Protein AF-B2TMT8-F1 (afdb_monomer_lite)

pLDDT: mean 87.94, std 11.29, range [48.16, 98.12]

Radius of gyration: 22.15 Å; chains: 1; bounding box: 49×30×65 Å

Sequence (184 aa):
MNLQKIKELENLKEELRQYGSKYENLSNERRHNYIVAAHNDFISFFKAKGFTINDRSKEIEAVYGSAKIKIDKYDEEEWYVGCYAVWNMSCKINKSKYRILLNKLGKYPTLSATYGGSKELSEDEKLDKDIELTKESIIKKKKDIEEFDTVKLGYGLINENEQNTDSKYPQFESMKKLLENIFE

Organism: Clostridium botulinum (strain Eklund 17B / Type B) (NCBI:txid935198)

Foldseek 3Di:
DDPVLVVLLVVLVVLLVVLVVVLVVLLLVVLVVQLVQLVVLVVVLLVVVVWDWDDDPFWIWTDDPPKIKIKTRWDSPDDDQQFSTWIWIAIPVVRWIKIKTKHFPPDFRDDDDDDDDPDDDDPVRVSVVSSVVSVVSSVVSVVCSVCVVVTQIWIFMDTPVDPPPDSDGDTDSHSNVVVVVVPD

Structure (mmCIF, N/CA/C/O backbone):
data_AF-B2TMT8-F1
#
_entry.id   AF-B2TMT8-F1
#
loop_
_atom_site.group_PDB
_atom_site.id
_atom_site.type_symbol
_atom_site.label_atom_id
_atom_site.label_alt_id
_atom_site.label_comp_id
_atom_site.label_asym_id
_atom_site.label_entity_id
_atom_site.label_seq_id
_atom_site.pdbx_PDB_ins_code
_atom_site.Cartn_x
_atom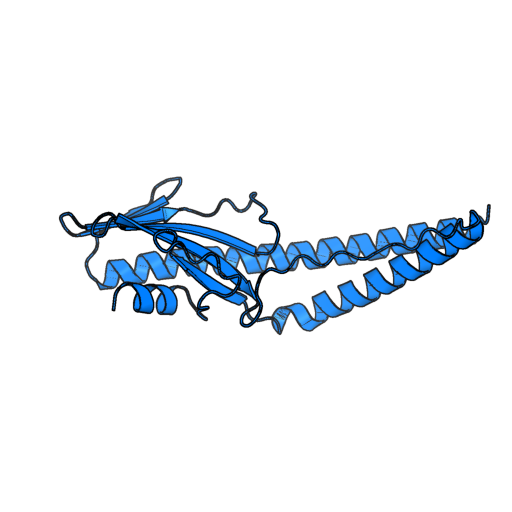_site.Cartn_y
_atom_site.Cartn_z
_atom_site.occupancy
_atom_site.B_iso_or_equiv
_atom_site.auth_seq_id
_atom_site.auth_comp_id
_atom_site.auth_asym_id
_atom_site.auth_atom_id
_atom_site.pdbx_PDB_model_num
ATOM 1 N N . MET A 1 1 ? 20.574 14.620 -37.574 1.00 64.62 1 MET A N 1
ATOM 2 C CA . MET A 1 1 ? 19.282 14.107 -37.074 1.00 64.62 1 MET A CA 1
ATOM 3 C C . MET A 1 1 ? 18.953 12.780 -37.750 1.00 64.62 1 MET A C 1
ATOM 5 O O . MET A 1 1 ? 18.653 12.753 -38.940 1.00 64.62 1 MET A O 1
ATOM 9 N N . ASN A 1 2 ? 19.078 11.672 -37.017 1.00 83.69 2 ASN A N 1
ATOM 10 C CA . ASN A 1 2 ? 18.899 10.321 -37.549 1.00 83.69 2 ASN A CA 1
ATOM 11 C C . ASN A 1 2 ? 17.436 9.853 -37.401 1.00 83.69 2 ASN A C 1
ATOM 13 O O . ASN A 1 2 ? 17.010 9.430 -36.328 1.00 83.69 2 ASN A O 1
ATOM 17 N N . LEU A 1 3 ? 16.666 9.924 -38.494 1.00 87.25 3 LEU A N 1
ATOM 18 C CA . LEU A 1 3 ? 15.241 9.554 -38.527 1.00 87.25 3 LEU A CA 1
ATOM 19 C C . LEU A 1 3 ? 14.968 8.108 -38.080 1.00 87.25 3 LEU A C 1
ATOM 21 O O . LEU A 1 3 ? 13.918 7.840 -37.500 1.00 87.25 3 LEU A O 1
ATOM 25 N N . GLN A 1 4 ? 15.898 7.178 -38.322 1.00 91.56 4 GLN A N 1
ATOM 26 C CA . GLN A 1 4 ? 15.736 5.787 -37.892 1.00 91.56 4 GLN A CA 1
ATOM 27 C C . GLN A 1 4 ? 15.801 5.668 -36.366 1.00 91.56 4 GLN A C 1
ATOM 29 O O . GLN A 1 4 ? 14.930 5.035 -35.773 1.00 91.56 4 GLN A O 1
ATOM 34 N N . LYS A 1 5 ? 16.774 6.334 -35.733 1.00 90.62 5 LYS A N 1
ATOM 35 C CA . LYS A 1 5 ? 16.924 6.351 -34.270 1.00 90.62 5 LYS A CA 1
ATOM 36 C C . LYS A 1 5 ? 15.741 7.030 -33.572 1.00 90.62 5 LYS A C 1
ATOM 38 O O . LYS A 1 5 ? 15.287 6.559 -32.536 1.00 90.62 5 LYS A O 1
ATOM 43 N N . ILE A 1 6 ? 15.191 8.098 -34.157 1.00 92.38 6 ILE A N 1
ATOM 44 C CA . ILE A 1 6 ? 13.985 8.759 -33.623 1.00 92.38 6 ILE A CA 1
ATOM 45 C C . ILE A 1 6 ? 12.802 7.787 -33.613 1.00 92.38 6 ILE A C 1
ATOM 47 O O . ILE A 1 6 ? 12.151 7.623 -32.583 1.00 92.38 6 ILE A O 1
ATOM 51 N N . LYS A 1 7 ? 12.567 7.089 -34.730 1.00 94.31 7 LYS A N 1
ATOM 52 C CA . LYS A 1 7 ? 11.492 6.097 -34.832 1.00 94.31 7 LYS A CA 1
ATOM 53 C C . LYS A 1 7 ? 11.685 4.928 -33.859 1.00 94.31 7 LYS A C 1
ATOM 55 O O . LYS A 1 7 ? 10.716 4.443 -33.282 1.00 94.31 7 LYS A O 1
ATOM 60 N N . GLU A 1 8 ? 12.923 4.469 -33.672 1.00 95.56 8 GLU A N 1
ATOM 61 C CA . GLU A 1 8 ? 13.247 3.454 -32.662 1.00 95.56 8 GLU A CA 1
ATOM 62 C C . GLU A 1 8 ? 12.871 3.937 -31.255 1.00 95.56 8 GLU A C 1
ATOM 64 O O . GLU A 1 8 ? 12.169 3.227 -30.536 1.00 95.56 8 GLU A O 1
ATOM 69 N N . LEU A 1 9 ? 13.273 5.155 -30.881 1.00 94.81 9 LEU A N 1
ATOM 70 C CA . LEU A 1 9 ? 12.956 5.726 -29.574 1.00 94.81 9 LEU A CA 1
ATOM 71 C C . LEU A 1 9 ? 11.443 5.878 -29.353 1.00 94.81 9 LEU A C 1
ATOM 73 O O . LEU A 1 9 ? 10.961 5.597 -28.258 1.00 94.81 9 LEU A O 1
ATOM 77 N N . GLU A 1 10 ? 10.683 6.304 -30.363 1.00 95.50 10 GLU A N 1
ATOM 78 C CA . GLU A 1 10 ? 9.219 6.403 -30.278 1.00 95.50 10 GLU A CA 1
ATOM 79 C C . GLU A 1 10 ? 8.565 5.041 -30.025 1.00 95.50 10 GLU A C 1
ATOM 81 O O . GLU A 1 10 ? 7.737 4.916 -29.120 1.00 95.50 10 GLU A O 1
ATOM 86 N N . ASN A 1 11 ? 8.991 4.003 -30.751 1.00 97.00 11 ASN A N 1
ATOM 87 C CA . ASN A 1 11 ? 8.500 2.642 -30.536 1.00 97.00 11 ASN A CA 1
ATOM 88 C C . ASN A 1 11 ? 8.828 2.136 -29.122 1.00 97.00 11 ASN A C 1
ATOM 90 O O . ASN A 1 11 ? 7.971 1.550 -28.464 1.00 97.00 11 ASN A O 1
ATOM 94 N N . LEU A 1 12 ? 10.047 2.392 -28.634 1.00 97.69 12 LEU A N 1
ATOM 95 C CA . LEU A 1 12 ? 10.458 2.016 -27.279 1.00 97.69 12 LEU A CA 1
ATOM 96 C C . LEU A 1 12 ? 9.664 2.772 -26.207 1.00 97.69 12 LEU A C 1
ATOM 98 O O . LEU A 1 12 ? 9.300 2.191 -25.188 1.00 97.69 12 LEU A O 1
ATOM 102 N N . LYS A 1 13 ? 9.359 4.056 -26.421 1.00 96.50 13 LYS A N 1
ATOM 103 C CA . LYS A 1 13 ? 8.517 4.839 -25.504 1.00 96.50 13 LYS A CA 1
ATOM 104 C C . LYS A 1 13 ? 7.098 4.284 -25.427 1.00 96.50 13 LYS A C 1
ATOM 106 O O . LYS A 1 13 ? 6.548 4.204 -24.330 1.00 96.50 13 LYS A O 1
ATOM 111 N N . GLU A 1 14 ? 6.524 3.875 -26.556 1.00 97.19 14 GLU A N 1
ATOM 112 C CA . GLU A 1 14 ? 5.203 3.243 -26.585 1.00 97.19 14 GLU A CA 1
ATOM 113 C C . GLU A 1 14 ? 5.224 1.873 -25.887 1.00 97.19 14 GLU A C 1
ATOM 115 O O . GLU A 1 14 ? 4.369 1.596 -25.047 1.00 97.19 14 GLU A O 1
ATOM 120 N N . GLU A 1 15 ? 6.251 1.052 -26.130 1.00 97.19 15 GLU A N 1
ATOM 121 C CA . GLU A 1 15 ? 6.446 -0.213 -25.410 1.00 97.19 15 GLU A CA 1
ATOM 122 C C . GLU A 1 15 ? 6.573 0.019 -23.890 1.00 97.19 15 GLU A C 1
ATOM 124 O O . GLU A 1 15 ? 5.895 -0.632 -23.090 1.00 97.19 15 GLU A O 1
ATOM 129 N N . LEU A 1 16 ? 7.396 0.986 -23.470 1.00 95.69 16 LEU A N 1
ATOM 130 C CA . LEU A 1 16 ? 7.563 1.345 -22.062 1.00 95.69 16 LEU A CA 1
ATOM 131 C C . LEU A 1 16 ? 6.244 1.808 -21.436 1.00 95.69 16 LEU A C 1
ATOM 133 O O . LEU A 1 16 ? 5.943 1.428 -20.303 1.00 95.69 16 LEU A O 1
ATOM 137 N N . ARG A 1 17 ? 5.443 2.592 -22.166 1.00 96.12 17 ARG A N 1
ATOM 138 C CA . ARG A 1 17 ? 4.119 3.039 -21.723 1.00 96.12 17 ARG A CA 1
ATOM 139 C C . ARG A 1 17 ? 3.182 1.856 -21.495 1.00 96.12 17 ARG A C 1
ATOM 141 O O . ARG A 1 17 ? 2.530 1.811 -20.456 1.00 96.12 17 ARG A O 1
ATOM 148 N N . GLN A 1 18 ? 3.158 0.880 -22.401 1.00 96.81 18 GLN A N 1
ATOM 149 C CA . GLN A 1 18 ? 2.327 -0.321 -22.263 1.00 96.81 18 GLN A CA 1
ATOM 150 C C . GLN A 1 18 ? 2.691 -1.134 -21.013 1.00 96.81 18 GLN A C 1
ATOM 152 O O . GLN A 1 18 ? 1.806 -1.500 -20.234 1.00 96.81 18 GLN A O 1
ATOM 157 N N . TYR A 1 19 ? 3.986 -1.370 -20.763 1.00 95.62 19 TYR A N 1
ATOM 158 C CA . TYR A 1 19 ? 4.420 -2.030 -19.523 1.00 95.62 19 TYR A CA 1
ATOM 159 C C . TYR A 1 19 ? 4.146 -1.176 -18.283 1.00 95.62 19 TYR A C 1
ATOM 161 O O . TYR A 1 19 ? 3.762 -1.717 -17.246 1.00 95.62 19 TYR A O 1
ATOM 169 N N . GLY A 1 20 ? 4.294 0.146 -18.389 1.00 92.81 20 GLY A N 1
ATOM 170 C CA . GLY A 1 20 ? 3.934 1.097 -17.340 1.00 92.81 20 GLY A CA 1
ATOM 171 C C . GLY A 1 20 ? 2.473 0.949 -16.916 1.00 92.81 20 GLY A C 1
ATOM 172 O O . GLY A 1 20 ? 2.210 0.670 -15.748 1.00 92.81 20 GLY A O 1
ATOM 173 N N . SER A 1 21 ? 1.543 1.027 -17.871 1.00 94.19 21 SER A N 1
ATOM 174 C CA . SER A 1 21 ? 0.105 0.876 -17.618 1.00 94.19 21 SER A CA 1
ATOM 175 C C . SER A 1 21 ? -0.256 -0.511 -17.085 1.00 94.19 21 SER A C 1
ATOM 177 O O . SER A 1 21 ? -1.068 -0.630 -16.170 1.00 94.19 21 SER A O 1
ATOM 179 N N . LYS A 1 22 ? 0.376 -1.578 -17.594 1.00 95.31 22 LYS A N 1
ATOM 180 C CA . LYS A 1 22 ? 0.166 -2.935 -17.064 1.00 95.31 22 LYS A CA 1
ATOM 181 C C . LYS A 1 22 ? 0.574 -3.037 -15.590 1.00 95.31 22 LYS A C 1
ATOM 183 O O . LYS A 1 22 ? -0.179 -3.578 -14.785 1.00 95.31 22 LYS A O 1
ATOM 188 N N . TYR A 1 23 ? 1.751 -2.521 -15.235 1.00 92.19 23 TYR A N 1
ATOM 189 C CA . TYR A 1 23 ? 2.241 -2.533 -13.855 1.00 92.19 23 TYR A CA 1
ATOM 190 C C . TYR A 1 23 ? 1.375 -1.675 -12.921 1.00 92.19 23 TYR A C 1
ATOM 192 O O . TYR A 1 23 ? 1.149 -2.048 -11.769 1.00 92.19 23 TYR A O 1
ATOM 200 N N . GLU A 1 24 ? 0.899 -0.527 -13.405 1.00 90.31 24 GLU A N 1
ATOM 201 C CA . GLU A 1 24 ? 0.011 0.366 -12.660 1.00 90.31 24 GLU A CA 1
ATOM 202 C C . GLU A 1 24 ? -1.320 -0.314 -12.328 1.00 90.31 24 GLU A C 1
ATOM 204 O O . GLU A 1 24 ? -1.709 -0.331 -11.163 1.00 90.31 24 GLU A O 1
ATOM 209 N N . ASN A 1 25 ? -1.954 -0.974 -13.302 1.00 91.50 25 ASN A N 1
ATOM 210 C CA . ASN A 1 25 ? -3.194 -1.722 -13.073 1.00 91.50 25 ASN A CA 1
ATOM 211 C C . ASN A 1 25 ? -3.020 -2.813 -12.005 1.00 91.50 25 ASN A C 1
ATOM 213 O O . ASN A 1 25 ? -3.806 -2.874 -11.060 1.00 91.50 25 ASN A O 1
ATOM 217 N N . LEU A 1 26 ? -1.948 -3.611 -12.099 1.00 91.69 26 LEU A N 1
ATOM 218 C CA . LEU A 1 26 ? -1.619 -4.630 -11.091 1.00 91.69 26 LEU A CA 1
ATOM 219 C C . LEU A 1 26 ? -1.385 -4.010 -9.704 1.00 91.69 26 LEU A C 1
ATOM 221 O O . LEU A 1 26 ? -1.847 -4.526 -8.685 1.00 91.69 26 LEU A O 1
ATOM 225 N N . SER A 1 27 ? -0.670 -2.883 -9.654 1.00 88.81 27 SER A N 1
ATOM 226 C CA . SER A 1 27 ? -0.388 -2.161 -8.409 1.00 88.81 27 SER A CA 1
ATOM 227 C C . SER A 1 27 ? -1.655 -1.614 -7.761 1.00 88.81 27 SER A C 1
ATOM 229 O O . SER A 1 27 ? -1.797 -1.733 -6.543 1.00 88.81 27 SER A O 1
ATOM 231 N N . ASN A 1 28 ? -2.569 -1.061 -8.558 1.00 88.50 28 ASN A N 1
ATOM 232 C CA . ASN A 1 28 ? -3.833 -0.502 -8.091 1.00 88.50 28 ASN A CA 1
ATOM 233 C C . ASN A 1 28 ? -4.746 -1.590 -7.527 1.00 88.50 28 ASN A C 1
ATOM 235 O O . ASN A 1 28 ? -5.207 -1.455 -6.395 1.00 88.50 28 ASN A O 1
ATOM 239 N N . GLU A 1 29 ? -4.925 -2.697 -8.251 1.00 90.62 29 GLU A N 1
ATOM 240 C CA . GLU A 1 29 ? -5.730 -3.832 -7.785 1.00 90.62 29 GLU A CA 1
ATOM 241 C C . GLU A 1 29 ? -5.169 -4.424 -6.486 1.00 90.62 29 GLU A C 1
ATOM 243 O O . GLU A 1 29 ? -5.891 -4.607 -5.502 1.00 90.62 29 GLU A O 1
ATOM 248 N N . ARG A 1 30 ? -3.850 -4.660 -6.428 1.00 89.81 30 ARG A N 1
ATOM 249 C CA . ARG A 1 30 ? -3.223 -5.181 -5.209 1.00 89.81 30 ARG A CA 1
ATOM 250 C C . ARG A 1 30 ? -3.386 -4.214 -4.040 1.00 89.81 30 ARG A C 1
ATOM 252 O O . ARG A 1 30 ? -3.713 -4.648 -2.939 1.00 89.81 30 ARG A O 1
ATOM 259 N N . ARG A 1 31 ? -3.159 -2.917 -4.258 1.00 88.56 31 ARG A N 1
ATOM 260 C CA . ARG A 1 31 ? -3.319 -1.886 -3.225 1.00 88.56 31 ARG A CA 1
ATOM 261 C C . ARG A 1 31 ? -4.751 -1.868 -2.684 1.00 88.56 31 ARG A C 1
ATOM 263 O O . ARG A 1 31 ? -4.912 -1.932 -1.468 1.00 88.56 31 ARG A O 1
ATOM 270 N N . HIS A 1 32 ? -5.752 -1.864 -3.565 1.00 90.56 32 HIS A N 1
ATOM 271 C CA . HIS A 1 32 ? -7.170 -1.927 -3.202 1.00 90.56 32 HIS A CA 1
ATOM 272 C C . HIS A 1 32 ? -7.466 -3.124 -2.285 1.00 90.56 32 HIS A C 1
ATOM 274 O O . HIS A 1 32 ? -8.002 -2.961 -1.188 1.00 90.56 32 HIS A O 1
ATOM 280 N N . ASN A 1 33 ? -7.007 -4.320 -2.666 1.00 91.44 33 ASN A N 1
ATOM 281 C CA . ASN A 1 33 ? -7.217 -5.535 -1.876 1.00 91.44 33 ASN A CA 1
ATOM 282 C C . ASN A 1 33 ? -6.611 -5.439 -0.463 1.00 91.44 33 ASN A C 1
ATOM 284 O O . ASN A 1 33 ? -7.247 -5.843 0.512 1.00 91.44 33 ASN A O 1
ATOM 288 N N . TYR A 1 34 ? -5.411 -4.865 -0.325 1.00 91.81 34 TYR A N 1
ATOM 289 C CA . TYR A 1 34 ? -4.781 -4.645 0.983 1.00 91.81 34 TYR A CA 1
ATOM 290 C C . TYR A 1 34 ? -5.513 -3.598 1.835 1.00 91.81 34 TYR A C 1
ATOM 292 O O . TYR A 1 34 ? -5.542 -3.735 3.061 1.00 91.81 34 TYR A O 1
ATOM 300 N N . ILE A 1 35 ? -6.106 -2.572 1.216 1.00 90.31 35 ILE A N 1
ATOM 301 C CA . ILE A 1 35 ? -6.913 -1.561 1.915 1.00 90.31 35 ILE A CA 1
ATOM 302 C C . ILE A 1 35 ? -8.200 -2.180 2.455 1.00 90.31 35 ILE A C 1
ATOM 304 O O . ILE A 1 35 ? -8.503 -2.044 3.642 1.00 90.31 35 ILE A O 1
ATOM 308 N N . VAL A 1 36 ? -8.927 -2.913 1.611 1.00 92.06 36 VAL A N 1
ATOM 309 C CA . VAL A 1 36 ? -10.152 -3.614 2.013 1.00 92.06 36 VAL A CA 1
ATOM 310 C C . VAL A 1 36 ? -9.858 -4.609 3.137 1.00 92.06 36 VAL A C 1
ATOM 312 O O . VAL A 1 36 ? -10.569 -4.630 4.144 1.00 92.06 36 VAL A O 1
ATOM 315 N N . AL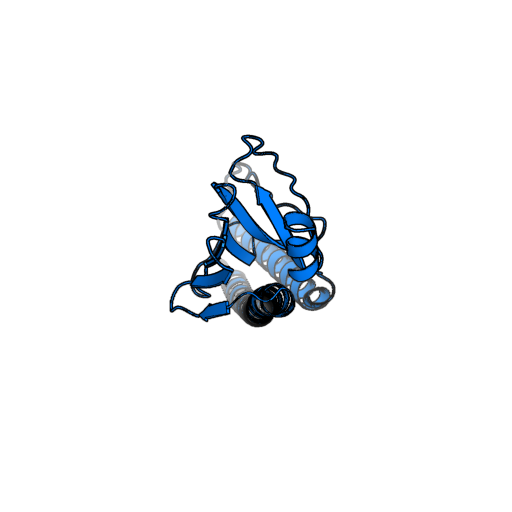A A 1 37 ? -8.778 -5.388 3.016 1.00 93.06 37 ALA A N 1
ATOM 316 C CA . ALA A 1 37 ? -8.351 -6.318 4.057 1.00 93.06 37 ALA A CA 1
ATOM 317 C C . ALA A 1 37 ? -8.016 -5.602 5.377 1.00 93.06 37 ALA A C 1
ATOM 319 O O . ALA A 1 37 ? -8.480 -6.030 6.430 1.00 93.06 37 ALA A O 1
ATOM 320 N N . ALA A 1 38 ? -7.285 -4.483 5.330 1.00 93.94 38 ALA A N 1
ATOM 321 C CA . ALA A 1 38 ? -6.931 -3.701 6.514 1.00 93.94 38 ALA A CA 1
ATOM 322 C C . ALA A 1 38 ? -8.167 -3.189 7.271 1.00 93.94 38 ALA A C 1
ATOM 324 O O . ALA A 1 38 ? -8.259 -3.334 8.491 1.00 93.94 38 ALA A O 1
ATOM 325 N N . HIS A 1 39 ? -9.139 -2.625 6.551 1.00 94.62 39 HIS A N 1
ATOM 326 C CA . HIS A 1 39 ? -10.385 -2.156 7.154 1.00 94.62 39 HIS A CA 1
ATOM 327 C C . HIS A 1 39 ? -11.201 -3.316 7.747 1.00 94.62 39 HIS A C 1
ATOM 329 O O . HIS A 1 39 ? -11.716 -3.201 8.861 1.00 94.62 39 HIS A O 1
ATOM 335 N N . ASN A 1 40 ? -11.282 -4.453 7.050 1.00 95.19 40 ASN A N 1
ATOM 336 C CA . ASN A 1 40 ? -11.983 -5.641 7.544 1.00 95.19 40 ASN A CA 1
ATOM 337 C C . ASN A 1 40 ? -11.326 -6.230 8.799 1.00 95.19 40 ASN A C 1
ATOM 339 O O . ASN A 1 40 ? -12.039 -6.592 9.739 1.00 95.19 40 ASN A O 1
ATOM 343 N N . ASP A 1 41 ? -9.994 -6.287 8.840 1.00 96.31 41 ASP A N 1
ATOM 344 C CA . ASP A 1 41 ? -9.224 -6.712 10.011 1.00 96.31 41 ASP A CA 1
ATOM 345 C C . ASP A 1 41 ? -9.496 -5.790 11.204 1.00 96.31 41 ASP A C 1
ATOM 347 O O . ASP A 1 41 ? -9.801 -6.277 12.292 1.00 96.31 41 ASP A O 1
ATOM 351 N N . PHE A 1 42 ? -9.471 -4.467 10.999 1.00 96.56 42 PHE A N 1
ATOM 352 C CA . PHE A 1 42 ? -9.792 -3.485 12.039 1.00 96.56 42 PHE A CA 1
ATOM 353 C C . PHE A 1 42 ? -11.202 -3.692 12.603 1.00 96.56 42 PHE A C 1
ATOM 355 O O . PHE A 1 42 ? -11.387 -3.824 13.815 1.00 96.56 42 PHE A O 1
ATOM 362 N N . ILE A 1 43 ? -12.204 -3.773 11.723 1.00 97.12 43 ILE A N 1
ATOM 363 C CA . ILE A 1 43 ? -13.604 -3.989 12.107 1.00 97.12 43 ILE A CA 1
ATOM 364 C C . ILE A 1 43 ? -13.746 -5.296 12.891 1.00 97.12 43 ILE A C 1
ATOM 366 O O . ILE A 1 43 ? -14.382 -5.319 13.946 1.00 97.12 43 ILE A O 1
ATOM 370 N N . SER A 1 44 ? -13.162 -6.381 12.385 1.00 97.44 44 SER A N 1
ATOM 371 C CA . SER A 1 44 ? -13.283 -7.715 12.977 1.00 97.44 44 SER A CA 1
ATOM 372 C C . SER A 1 44 ? -12.599 -7.794 14.339 1.00 97.44 44 SER A C 1
ATOM 374 O O . SER A 1 44 ? -13.188 -8.318 15.285 1.00 97.44 44 SER A O 1
ATOM 376 N N . PHE A 1 45 ? -11.400 -7.220 14.463 1.00 97.44 45 PHE A N 1
ATOM 377 C CA . PHE A 1 45 ? -10.629 -7.176 15.704 1.00 97.44 45 PHE A CA 1
ATOM 378 C C . PHE A 1 45 ? -11.415 -6.505 16.834 1.00 97.44 45 PHE A C 1
ATOM 380 O O . PHE A 1 45 ? -11.578 -7.073 17.914 1.00 97.44 45 PHE A O 1
ATOM 387 N N . PHE A 1 46 ? -11.968 -5.318 16.576 1.00 97.19 46 PHE A N 1
ATOM 388 C CA . PHE A 1 46 ? -12.697 -4.571 17.596 1.00 97.19 46 PHE A CA 1
ATOM 389 C C . PHE A 1 46 ? -14.090 -5.148 17.879 1.00 97.19 46 PHE A C 1
ATOM 391 O O . PHE A 1 46 ? -14.488 -5.205 19.046 1.00 97.19 46 PHE A O 1
ATOM 398 N N . LYS A 1 47 ? -14.805 -5.668 16.868 1.00 97.44 47 LYS A N 1
ATOM 399 C CA . LYS A 1 47 ? -16.071 -6.395 17.092 1.00 97.44 47 LYS A CA 1
ATOM 400 C C . LYS A 1 47 ? -15.879 -7.613 17.992 1.00 97.44 47 LYS A C 1
ATOM 402 O O . LYS A 1 47 ? -16.675 -7.813 18.905 1.00 97.44 47 LYS A O 1
ATOM 407 N N . ALA A 1 48 ? -14.819 -8.396 17.776 1.00 97.19 48 ALA A N 1
ATOM 408 C CA . ALA A 1 48 ? -14.513 -9.566 18.601 1.00 97.19 48 ALA A CA 1
ATOM 409 C C . ALA A 1 48 ? -14.249 -9.202 20.074 1.00 97.19 48 ALA A C 1
ATOM 411 O O . ALA A 1 48 ? -14.522 -10.000 20.966 1.00 97.19 48 ALA A O 1
ATOM 412 N N . LYS A 1 49 ? -13.776 -7.977 20.336 1.00 95.19 49 LYS A N 1
ATOM 413 C CA . LYS A 1 49 ? -13.564 -7.422 21.682 1.00 95.19 49 LYS A CA 1
ATOM 414 C C . LYS A 1 49 ? -14.787 -6.673 22.242 1.00 95.19 49 LYS A C 1
ATOM 416 O O . LYS A 1 49 ? -14.676 -6.015 23.271 1.00 95.19 49 LYS A O 1
ATOM 421 N N . GLY A 1 50 ? -15.946 -6.753 21.582 1.00 96.88 50 GLY A N 1
ATOM 422 C CA . GLY A 1 50 ? -17.207 -6.170 22.054 1.00 96.88 50 GLY A CA 1
ATOM 423 C C . GLY A 1 50 ? -17.401 -4.682 21.746 1.00 96.88 50 GLY A C 1
ATOM 424 O O . GLY A 1 50 ? -18.329 -4.074 22.276 1.00 96.88 50 GLY A O 1
ATOM 425 N N . PHE A 1 51 ? -16.561 -4.076 20.902 1.00 97.62 51 PHE A N 1
ATOM 426 C CA . PHE A 1 51 ? -16.741 -2.686 20.484 1.00 97.62 51 PHE A CA 1
ATOM 427 C C . PHE A 1 51 ? -17.876 -2.562 19.461 1.00 97.62 51 PHE A C 1
ATOM 429 O O . PHE A 1 51 ? -18.024 -3.382 18.551 1.00 97.62 51 PHE A O 1
ATOM 436 N N . THR A 1 52 ? -18.620 -1.463 19.550 1.00 98.00 52 THR A N 1
ATOM 437 C CA . THR A 1 52 ? -19.530 -1.023 18.490 1.00 98.00 52 THR A CA 1
ATOM 438 C C . THR A 1 52 ? -18.730 -0.336 17.390 1.00 98.00 52 THR A C 1
ATOM 440 O O . THR A 1 52 ? -17.882 0.508 17.678 1.00 98.00 52 THR A O 1
ATOM 443 N N . ILE A 1 53 ? -19.018 -0.665 16.130 1.00 98.12 53 ILE A N 1
ATOM 444 C CA . ILE A 1 53 ? -18.362 -0.062 14.965 1.00 98.12 53 ILE A CA 1
ATOM 445 C C . ILE A 1 53 ? -19.288 0.965 14.324 1.00 98.12 53 ILE A C 1
ATOM 447 O O . ILE A 1 53 ? -20.385 0.627 13.885 1.00 98.12 53 ILE A O 1
ATOM 451 N N . ASN A 1 54 ? -18.807 2.200 14.230 1.00 96.62 54 ASN A N 1
ATOM 452 C CA . ASN A 1 54 ? -19.432 3.280 13.484 1.00 96.62 54 ASN A CA 1
ATOM 453 C C . ASN A 1 54 ? -18.647 3.491 12.194 1.00 96.62 54 ASN A C 1
ATOM 455 O O . ASN A 1 54 ? -17.554 4.063 12.211 1.00 96.62 54 ASN A O 1
ATOM 459 N N . ASP A 1 55 ? -19.213 3.036 11.083 1.00 94.31 55 ASP A N 1
ATOM 460 C CA . ASP A 1 55 ? -18.610 3.224 9.774 1.00 94.31 55 ASP A CA 1
ATOM 461 C C . ASP A 1 55 ? -19.036 4.570 9.169 1.00 94.31 55 ASP A C 1
ATOM 463 O O . ASP A 1 55 ? -20.209 4.776 8.850 1.00 94.31 55 ASP A O 1
ATOM 467 N N . ARG A 1 56 ? -18.105 5.524 9.066 1.00 91.69 56 ARG A N 1
ATOM 468 C CA . ARG A 1 56 ? -18.369 6.883 8.570 1.00 91.69 56 ARG A CA 1
ATOM 469 C C . ARG A 1 56 ? -17.774 7.064 7.175 1.00 91.69 56 ARG A C 1
ATOM 471 O O . ARG A 1 56 ? -17.067 6.206 6.655 1.00 91.69 56 ARG A O 1
ATOM 478 N N . SER A 1 57 ? -18.051 8.204 6.545 1.00 88.06 57 SER A N 1
ATOM 479 C CA . SER A 1 57 ? -17.556 8.489 5.190 1.00 88.06 57 SER A CA 1
ATOM 480 C C . SER A 1 57 ? -16.029 8.572 5.102 1.00 88.06 57 SER A C 1
ATOM 482 O O . SER A 1 57 ? -15.472 8.135 4.105 1.00 88.06 57 SER A O 1
ATOM 484 N N . LYS A 1 58 ? -15.358 9.098 6.135 1.00 90.00 58 LYS A N 1
ATOM 485 C CA . LYS A 1 58 ? -13.900 9.334 6.141 1.00 90.00 58 LYS A CA 1
ATOM 486 C C . LYS A 1 58 ? -13.114 8.486 7.142 1.00 90.00 58 LYS A C 1
ATOM 488 O O . LYS A 1 58 ? -11.893 8.528 7.141 1.00 90.00 58 LYS A O 1
ATOM 493 N N . GLU A 1 59 ? -13.790 7.769 8.032 1.00 94.38 59 GLU A N 1
ATOM 494 C CA . GLU A 1 59 ? -13.148 7.023 9.118 1.00 94.38 59 GLU A CA 1
ATOM 495 C C . GLU A 1 59 ? -14.019 5.851 9.572 1.00 94.38 59 GLU A C 1
ATOM 497 O O . GLU A 1 59 ? -15.245 5.889 9.447 1.00 94.38 59 GLU A O 1
ATOM 502 N N . ILE A 1 60 ? -13.382 4.838 10.151 1.00 96.62 60 ILE A N 1
ATOM 503 C CA . ILE A 1 60 ? -14.021 3.750 10.885 1.00 96.62 60 ILE A CA 1
ATOM 504 C C . ILE A 1 60 ? -13.716 3.972 12.369 1.00 96.62 60 ILE A C 1
ATOM 506 O O . ILE A 1 60 ? -12.556 4.045 12.775 1.00 96.62 60 ILE A O 1
ATOM 510 N N . GLU A 1 61 ? -14.756 4.098 13.192 1.00 97.44 61 GLU A N 1
ATOM 511 C CA . GLU A 1 61 ? -14.635 4.340 14.633 1.00 97.44 61 GLU A CA 1
ATOM 512 C C . GLU A 1 61 ? -15.123 3.118 15.426 1.00 97.44 61 GLU A C 1
ATOM 514 O O . GLU A 1 61 ? -16.272 2.703 15.292 1.00 97.44 61 GLU A O 1
ATOM 519 N N . ALA A 1 62 ? -14.271 2.570 16.291 1.00 97.56 62 ALA A N 1
ATOM 520 C CA . ALA A 1 62 ? -14.613 1.549 17.275 1.00 97.56 62 ALA A CA 1
ATOM 521 C C . ALA A 1 62 ? -14.847 2.190 18.654 1.00 97.56 62 ALA A C 1
ATOM 523 O O . ALA A 1 62 ? -13.998 2.937 19.152 1.00 97.56 62 ALA A O 1
ATOM 524 N N . VAL A 1 63 ? -15.984 1.886 19.291 1.00 96.38 63 VAL A N 1
ATOM 525 C CA . VAL A 1 63 ? -16.403 2.470 20.578 1.00 96.38 63 VAL A CA 1
ATOM 526 C C . VAL A 1 63 ? -16.744 1.397 21.616 1.00 96.38 63 VAL A C 1
ATOM 528 O O . VAL A 1 63 ? -17.543 0.505 21.342 1.00 96.38 63 VAL A O 1
ATOM 531 N N . TYR A 1 64 ? -16.202 1.529 22.831 1.00 94.81 64 TYR A N 1
ATOM 532 C CA . TYR A 1 64 ? -16.571 0.711 23.995 1.00 94.81 64 TYR A CA 1
ATOM 533 C C . TYR A 1 64 ? -16.597 1.571 25.267 1.00 94.81 64 TYR A C 1
ATOM 535 O O . TYR A 1 64 ? -15.561 1.967 25.802 1.00 94.81 64 TYR A O 1
ATOM 543 N N . GLY A 1 65 ? -17.791 1.931 25.745 1.00 90.81 65 GLY A N 1
ATOM 544 C CA . GLY A 1 65 ? -17.930 2.907 26.830 1.00 90.81 65 GLY A CA 1
ATOM 545 C C . GLY A 1 65 ? -17.306 4.261 26.458 1.00 90.81 65 GLY A C 1
ATOM 546 O O . GLY A 1 65 ? -17.722 4.902 25.493 1.00 90.81 65 GLY A O 1
ATOM 547 N N . SER A 1 66 ? -16.296 4.705 27.213 1.00 89.62 66 SER A N 1
ATOM 548 C CA . SER A 1 66 ? -15.533 5.931 26.922 1.00 89.62 66 SER A CA 1
ATOM 549 C C . SER A 1 66 ? -14.367 5.720 25.943 1.00 89.62 66 SER A C 1
ATOM 551 O O . SER A 1 66 ? -13.809 6.703 25.440 1.00 89.62 66 SER A O 1
ATOM 553 N N . ALA A 1 67 ? -14.016 4.465 25.643 1.00 92.19 67 ALA A N 1
ATOM 554 C CA . ALA A 1 67 ? -12.978 4.110 24.689 1.00 92.19 67 ALA A CA 1
ATOM 555 C C . ALA A 1 67 ? -13.406 4.447 23.263 1.00 92.19 67 ALA A C 1
ATOM 557 O O . ALA A 1 67 ? -14.506 4.088 22.841 1.00 92.19 67 ALA A O 1
ATOM 558 N N . LYS A 1 68 ? -12.521 5.118 22.518 1.00 95.06 68 LYS A N 1
ATOM 559 C CA . LYS A 1 68 ? -12.705 5.411 21.094 1.00 95.06 68 LYS A CA 1
ATOM 560 C C . LYS A 1 68 ? -11.394 5.214 20.350 1.00 95.06 68 LYS A C 1
ATOM 562 O O . LYS A 1 68 ? -10.408 5.871 20.694 1.00 95.06 68 LYS A O 1
ATOM 567 N N . ILE A 1 69 ? -11.413 4.347 19.346 1.00 96.69 69 ILE A N 1
ATOM 568 C CA . ILE A 1 69 ? -10.311 4.124 18.412 1.00 96.69 69 ILE A CA 1
ATOM 569 C C . ILE A 1 69 ? -10.831 4.447 17.018 1.00 96.69 69 ILE A C 1
ATOM 571 O O . ILE A 1 69 ? -11.922 4.017 16.655 1.00 96.69 69 ILE A O 1
ATOM 575 N N . LYS A 1 70 ? -10.079 5.227 16.253 1.00 96.50 70 LYS A N 1
ATOM 576 C CA . LYS A 1 70 ? -10.450 5.645 14.900 1.00 96.50 70 LYS A CA 1
ATOM 577 C C . LYS A 1 70 ? -9.325 5.324 13.947 1.00 96.50 70 LYS A C 1
ATOM 579 O O . LYS A 1 70 ? -8.187 5.633 14.286 1.00 96.50 70 LYS A O 1
ATOM 584 N N . ILE A 1 71 ? -9.655 4.789 12.783 1.00 95.94 71 ILE A N 1
ATOM 585 C CA . ILE A 1 71 ? -8.763 4.694 11.628 1.00 95.94 71 ILE A CA 1
ATOM 586 C C . ILE A 1 71 ? -9.421 5.440 10.469 1.00 95.94 71 ILE A C 1
ATOM 588 O O . ILE A 1 71 ? -10.638 5.356 10.296 1.00 95.94 71 ILE A O 1
ATOM 592 N N . ASP A 1 72 ? -8.658 6.225 9.723 1.00 93.12 72 ASP A N 1
ATOM 593 C CA . ASP A 1 72 ? -9.159 6.847 8.501 1.00 93.12 72 ASP A CA 1
ATOM 594 C C . ASP A 1 72 ? -9.497 5.793 7.436 1.00 93.12 72 ASP A C 1
ATOM 596 O O . ASP A 1 72 ? -8.993 4.670 7.431 1.00 93.12 72 ASP A O 1
ATOM 600 N N . LYS A 1 73 ? -10.412 6.149 6.537 1.00 89.44 73 LYS A N 1
ATOM 601 C CA . LYS A 1 73 ? -10.599 5.410 5.293 1.00 89.44 73 LYS A CA 1
ATOM 602 C C . LYS A 1 73 ? -9.615 5.967 4.283 1.00 89.44 73 LYS A C 1
ATOM 604 O O . LYS A 1 73 ? -9.628 7.168 4.029 1.00 89.44 73 LYS A O 1
ATOM 609 N N . TYR A 1 74 ? -8.793 5.091 3.721 1.00 78.69 74 TYR A N 1
ATOM 610 C CA . TYR A 1 74 ? -7.862 5.480 2.672 1.00 78.69 74 TYR A CA 1
ATOM 611 C C . TYR A 1 74 ? -8.613 5.982 1.434 1.00 78.69 74 TYR A C 1
ATOM 613 O O . TYR A 1 74 ? -9.527 5.308 0.955 1.00 78.69 74 TYR A O 1
ATOM 621 N N . ASP A 1 75 ? -8.205 7.143 0.924 1.00 75.94 75 ASP A N 1
ATOM 622 C CA . ASP A 1 75 ? -8.608 7.628 -0.391 1.00 75.94 75 ASP A CA 1
ATOM 623 C C . ASP A 1 75 ? -7.677 7.021 -1.446 1.00 75.94 75 ASP A C 1
ATOM 625 O O . ASP A 1 75 ? -6.473 7.280 -1.470 1.00 75.94 75 ASP A O 1
ATOM 629 N N . GLU A 1 76 ? -8.229 6.172 -2.312 1.00 72.75 76 GLU A N 1
ATOM 630 C CA . GLU A 1 76 ? -7.461 5.471 -3.343 1.00 72.75 76 GLU A CA 1
ATOM 631 C C . GLU A 1 76 ? -6.865 6.403 -4.405 1.00 72.75 76 GLU A C 1
ATOM 633 O O . GLU A 1 76 ? -5.918 6.011 -5.101 1.00 72.75 76 GLU A O 1
ATOM 638 N N . GLU A 1 77 ? -7.361 7.638 -4.491 1.00 69.50 77 GLU A N 1
ATOM 639 C CA . GLU A 1 77 ? -6.820 8.677 -5.363 1.00 69.50 77 GLU A CA 1
ATOM 640 C C . GLU A 1 77 ? -5.581 9.364 -4.770 1.00 69.50 77 GLU A C 1
ATOM 642 O O . GLU A 1 77 ? -4.826 9.998 -5.510 1.00 69.50 77 GLU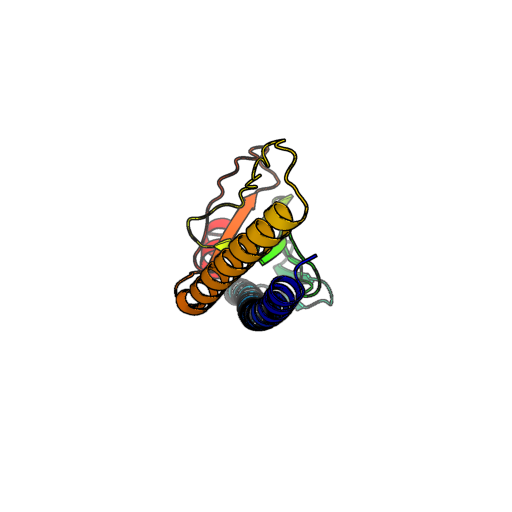 A O 1
ATOM 647 N N . GLU A 1 78 ? -5.304 9.211 -3.469 1.00 70.25 78 GLU A N 1
ATOM 648 C CA . GLU A 1 78 ? -4.102 9.768 -2.852 1.00 70.25 78 GLU A CA 1
ATOM 649 C C . GLU A 1 78 ? -2.860 8.915 -3.156 1.00 70.25 78 GLU A C 1
ATOM 651 O O . GLU A 1 78 ? -2.858 7.680 -3.076 1.00 70.25 78 GLU A O 1
ATOM 656 N N . TRP A 1 79 ? -1.761 9.598 -3.490 1.00 62.78 79 TRP A N 1
ATOM 657 C CA . TRP A 1 79 ? -0.460 8.992 -3.770 1.00 62.78 79 TRP A CA 1
ATOM 658 C C . TRP A 1 79 ? 0.562 9.448 -2.738 1.00 62.78 79 TRP A C 1
ATOM 660 O O . TRP A 1 79 ? 0.779 10.643 -2.541 1.00 62.78 79 TRP A O 1
ATOM 670 N N . TYR A 1 80 ? 1.248 8.485 -2.126 1.00 68.50 80 TYR A N 1
ATOM 671 C CA . TYR A 1 80 ? 2.278 8.751 -1.132 1.00 68.50 80 TYR A CA 1
ATOM 672 C C . TYR A 1 80 ? 3.657 8.395 -1.681 1.00 68.50 80 TYR A C 1
ATOM 674 O O . TYR A 1 80 ? 3.912 7.281 -2.139 1.00 68.50 80 TYR A O 1
ATOM 682 N N . VAL A 1 81 ? 4.589 9.345 -1.617 1.00 67.31 81 VAL A N 1
ATOM 683 C CA . VAL A 1 81 ? 5.977 9.087 -2.010 1.00 67.31 81 VAL A CA 1
ATOM 684 C C . VAL A 1 81 ? 6.590 8.076 -1.037 1.00 67.31 81 VAL A C 1
ATOM 686 O O . VAL A 1 81 ? 6.685 8.324 0.162 1.00 67.31 81 VAL A O 1
ATOM 689 N N . GLY A 1 82 ? 7.027 6.930 -1.562 1.00 69.88 82 GLY A N 1
ATOM 690 C CA . GLY A 1 82 ? 7.783 5.923 -0.810 1.00 69.88 82 GLY A CA 1
ATOM 691 C C . GLY A 1 82 ? 6.958 4.830 -0.117 1.00 69.88 82 GLY A C 1
ATOM 692 O O . GLY A 1 82 ? 7.553 3.912 0.445 1.00 69.88 82 GLY A O 1
ATOM 693 N N . CYS A 1 83 ? 5.625 4.859 -0.184 1.00 80.75 83 CYS A N 1
ATOM 694 C CA . CYS A 1 83 ? 4.761 3.781 0.315 1.00 80.75 83 CYS A CA 1
ATOM 695 C C . CYS A 1 83 ? 3.517 3.604 -0.567 1.00 80.75 83 CYS A C 1
ATOM 697 O O . CYS A 1 83 ? 3.257 4.411 -1.452 1.00 80.75 83 CYS A O 1
ATOM 699 N N . TYR A 1 84 ? 2.787 2.505 -0.375 1.00 85.12 84 TYR A N 1
ATOM 700 C CA . TYR A 1 84 ? 1.612 2.176 -1.187 1.00 85.12 84 TYR A CA 1
ATOM 701 C C . TYR A 1 84 ? 0.326 2.801 -0.637 1.00 85.12 84 TYR A C 1
ATOM 703 O O . TYR A 1 84 ? -0.568 3.092 -1.420 1.00 85.12 84 TYR A O 1
ATOM 711 N N . ALA A 1 85 ? 0.230 2.976 0.682 1.00 88.38 85 ALA A N 1
ATOM 712 C CA . ALA A 1 85 ? -0.895 3.602 1.371 1.00 88.38 85 ALA A CA 1
ATOM 713 C C . ALA A 1 85 ? -0.464 4.040 2.778 1.00 88.38 85 ALA A C 1
ATOM 715 O O . ALA A 1 85 ? 0.495 3.489 3.332 1.00 88.38 85 ALA A O 1
ATOM 716 N N . VAL A 1 86 ? -1.184 5.001 3.353 1.00 89.62 86 VAL A N 1
ATOM 717 C CA . VAL A 1 86 ? -0.976 5.496 4.715 1.00 89.62 86 VAL A CA 1
ATOM 718 C C . VAL A 1 86 ? -2.325 5.617 5.407 1.00 89.62 86 VAL A C 1
ATOM 720 O O . VAL A 1 86 ? -3.233 6.224 4.853 1.00 89.62 86 VAL A O 1
ATOM 723 N N . TRP A 1 87 ? -2.428 5.081 6.619 1.00 92.31 87 TRP A N 1
ATOM 724 C CA . TRP A 1 87 ? -3.562 5.303 7.510 1.00 92.31 87 TRP A CA 1
ATOM 725 C C . TRP A 1 87 ? -3.126 6.047 8.759 1.00 92.31 87 TRP A C 1
ATOM 727 O O . TRP A 1 87 ? -2.048 5.798 9.306 1.00 92.31 87 TRP A O 1
ATOM 737 N N . ASN A 1 88 ? -4.001 6.901 9.260 1.00 93.12 88 ASN A N 1
ATOM 738 C CA . ASN A 1 88 ? -3.880 7.554 10.546 1.00 93.12 88 ASN A CA 1
ATOM 739 C C . ASN A 1 88 ? -4.849 6.897 11.524 1.00 93.12 88 ASN A C 1
ATOM 741 O O . ASN A 1 88 ? -6.069 6.940 11.357 1.00 93.12 88 ASN A O 1
ATOM 745 N N . MET A 1 89 ? -4.297 6.321 12.589 1.00 95.12 89 MET A N 1
ATOM 746 C CA . MET A 1 89 ? -5.072 5.750 13.678 1.00 95.12 89 MET A CA 1
ATOM 747 C C . MET A 1 89 ? -4.915 6.591 14.942 1.00 95.12 89 MET A C 1
ATOM 749 O O . MET A 1 89 ? -3.810 6.942 15.343 1.00 95.12 89 MET A O 1
ATOM 753 N N . SER A 1 90 ? -6.020 6.897 15.616 1.00 94.75 90 SER A N 1
ATOM 754 C CA . SER A 1 90 ? -6.001 7.604 16.898 1.00 94.75 90 SER A CA 1
ATOM 755 C C . SER A 1 90 ? -6.752 6.828 17.970 1.00 94.75 90 SER A C 1
ATOM 757 O O . SER A 1 90 ? -7.831 6.287 17.731 1.00 94.75 90 SER A O 1
ATOM 759 N N . CYS A 1 91 ? -6.186 6.794 19.173 1.00 92.50 91 CYS A N 1
ATOM 760 C CA . CYS A 1 91 ? -6.790 6.192 20.351 1.00 92.50 91 CYS A CA 1
ATOM 761 C C . CYS A 1 91 ? -7.042 7.275 21.403 1.00 92.50 91 CYS A C 1
ATOM 763 O O . CYS A 1 91 ? -6.127 7.918 21.917 1.00 92.50 91 CYS A O 1
ATOM 765 N N . LYS A 1 92 ? -8.313 7.497 21.745 1.00 87.62 92 LYS A N 1
ATOM 766 C CA . LYS A 1 92 ? -8.700 8.553 22.689 1.00 87.62 92 LYS A CA 1
ATOM 767 C C . LYS A 1 92 ? -8.324 8.222 24.136 1.00 87.62 92 LYS A C 1
ATOM 769 O O . LYS A 1 92 ? -8.101 9.145 24.914 1.00 87.62 92 LYS A O 1
ATOM 774 N N . ILE A 1 93 ? -8.260 6.937 24.493 1.00 81.31 93 ILE A N 1
ATOM 775 C CA . ILE A 1 93 ? -8.038 6.480 25.876 1.00 81.31 93 ILE A CA 1
ATOM 776 C C . ILE A 1 93 ? -6.676 6.950 26.390 1.00 81.31 93 ILE A C 1
ATOM 778 O O . ILE A 1 93 ? -6.585 7.529 27.466 1.00 81.31 93 ILE A O 1
ATOM 782 N N . ASN A 1 94 ? -5.631 6.730 25.594 1.00 82.88 94 ASN A N 1
ATOM 783 C CA . ASN A 1 94 ? -4.242 7.044 25.927 1.00 82.88 94 ASN A CA 1
ATOM 784 C C . ASN A 1 94 ? -3.697 8.252 25.145 1.00 82.88 94 ASN A C 1
ATOM 786 O O . ASN A 1 94 ? -2.529 8.596 25.287 1.00 82.88 94 ASN A O 1
ATOM 790 N N . LYS A 1 95 ? -4.541 8.918 24.341 1.00 86.06 95 LYS A N 1
ATOM 791 C CA . LYS A 1 95 ? -4.156 10.006 23.423 1.00 86.06 95 LYS A CA 1
ATOM 792 C C . LYS A 1 95 ? -3.056 9.593 22.433 1.00 86.06 95 LYS A C 1
ATOM 794 O O . LYS A 1 95 ? -2.312 10.454 21.952 1.00 86.06 95 LYS A O 1
ATOM 799 N N . SER A 1 96 ? -2.964 8.300 22.122 1.00 90.19 96 SER A N 1
ATOM 800 C CA . SER A 1 96 ? -2.001 7.800 21.151 1.00 90.19 96 SER A CA 1
ATOM 801 C C . SER A 1 96 ? -2.454 8.076 19.722 1.00 90.19 96 SER A C 1
ATOM 803 O O . SER A 1 96 ? -3.648 8.049 19.406 1.00 90.19 96 SER A O 1
ATOM 805 N N . LYS A 1 97 ? -1.482 8.338 18.858 1.00 93.44 97 LYS A N 1
ATOM 806 C CA . LYS A 1 97 ? -1.619 8.553 17.426 1.00 93.44 97 LYS A CA 1
ATOM 807 C C . LYS A 1 97 ? -0.592 7.687 16.722 1.00 93.44 97 LYS A C 1
ATOM 809 O O . LYS A 1 97 ? 0.588 7.699 17.061 1.00 93.44 97 LYS A O 1
ATOM 814 N N . TYR A 1 98 ? -1.061 6.953 15.733 1.00 92.88 98 TYR A N 1
ATOM 815 C CA . TYR A 1 98 ? -0.254 6.047 14.949 1.00 92.88 98 TYR A CA 1
ATOM 816 C C . TYR A 1 98 ? -0.427 6.363 13.478 1.00 92.88 98 TYR A C 1
ATOM 818 O O . TYR A 1 98 ? -1.533 6.656 13.022 1.00 92.88 98 TYR A O 1
ATOM 826 N N . ARG A 1 99 ? 0.662 6.222 12.737 1.00 91.88 99 ARG A N 1
ATOM 827 C CA . ARG A 1 99 ? 0.642 6.174 11.285 1.00 91.88 99 ARG A CA 1
ATOM 828 C C . ARG A 1 99 ? 0.975 4.760 10.847 1.00 91.88 99 ARG A C 1
ATOM 830 O O . ARG A 1 99 ? 1.986 4.201 11.269 1.00 91.88 99 ARG A O 1
ATOM 837 N N . ILE A 1 100 ? 0.122 4.187 10.012 1.00 92.69 100 ILE A N 1
ATOM 838 C CA . ILE A 1 100 ? 0.266 2.830 9.499 1.00 92.69 100 ILE A CA 1
ATOM 839 C C . ILE A 1 100 ? 0.596 2.929 8.014 1.00 92.69 100 ILE A C 1
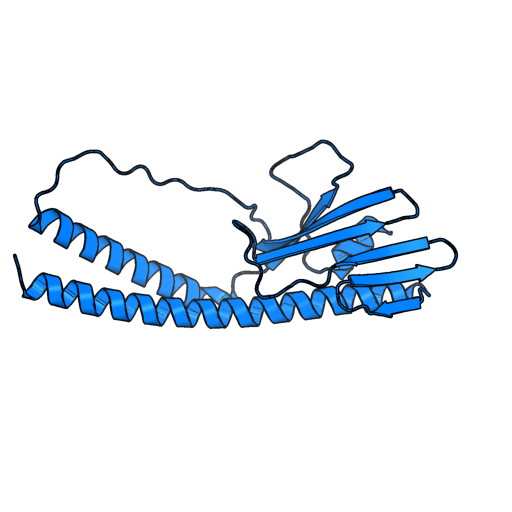ATOM 841 O O . ILE A 1 100 ? -0.129 3.580 7.272 1.00 92.69 100 ILE A O 1
ATOM 845 N N . LEU A 1 101 ? 1.688 2.313 7.571 1.00 90.94 101 LEU A N 1
ATOM 846 C CA . LEU A 1 101 ? 2.169 2.410 6.193 1.00 90.94 101 LEU A CA 1
ATOM 847 C C . LEU A 1 101 ? 2.062 1.055 5.506 1.00 90.94 101 LEU A C 1
ATOM 849 O O . LEU A 1 101 ? 2.640 0.086 5.985 1.00 90.94 101 LEU A O 1
ATOM 853 N N . LEU A 1 102 ? 1.410 0.988 4.348 1.00 91.12 102 LEU A N 1
ATOM 854 C CA . LEU A 1 102 ? 1.497 -0.184 3.480 1.00 91.12 102 LEU A CA 1
ATOM 855 C C . LEU A 1 102 ? 2.796 -0.115 2.677 1.00 91.12 102 LEU A C 1
ATOM 857 O O . LEU A 1 102 ? 2.978 0.778 1.843 1.00 91.12 102 LEU A O 1
ATOM 861 N N . ASN A 1 103 ? 3.711 -1.054 2.891 1.00 89.31 103 ASN A N 1
ATOM 862 C CA . ASN A 1 103 ? 4.965 -1.103 2.148 1.00 89.31 103 ASN A CA 1
ATOM 863 C C . ASN A 1 103 ? 5.490 -2.530 1.950 1.00 89.31 103 ASN A C 1
ATOM 865 O O . ASN A 1 103 ? 4.899 -3.500 2.415 1.00 89.31 103 ASN A O 1
ATOM 869 N N . LYS A 1 104 ? 6.585 -2.674 1.191 1.00 89.31 104 LYS A N 1
ATOM 870 C CA . LYS A 1 104 ? 7.230 -3.981 1.001 1.00 89.31 104 LYS A CA 1
ATOM 871 C C . LYS A 1 104 ? 7.786 -4.459 2.342 1.00 89.31 104 LYS A C 1
ATOM 873 O O . LYS A 1 104 ? 8.557 -3.740 2.978 1.00 89.31 104 LYS A O 1
ATOM 878 N N . LEU A 1 105 ? 7.434 -5.680 2.731 1.00 89.75 105 LEU A N 1
ATOM 879 C CA . LEU A 1 105 ? 7.912 -6.275 3.973 1.00 89.75 105 LEU A CA 1
ATOM 880 C C . LEU A 1 105 ? 9.447 -6.402 3.942 1.00 89.75 105 LEU A C 1
ATOM 882 O O . LEU A 1 105 ? 10.035 -6.763 2.921 1.00 89.75 105 LEU A O 1
ATOM 886 N N . GLY A 1 106 ? 10.100 -6.058 5.048 1.00 86.88 106 GLY A N 1
ATOM 887 C CA . GLY A 1 106 ? 11.555 -6.006 5.192 1.00 86.88 106 GLY A CA 1
ATOM 888 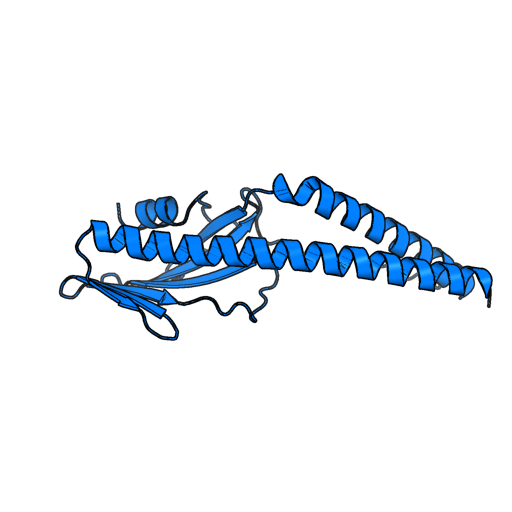C C . GLY A 1 106 ? 12.234 -4.813 4.509 1.00 86.88 106 GLY A C 1
ATOM 889 O O . GLY A 1 106 ? 13.460 -4.715 4.552 1.00 86.88 106 GLY A O 1
ATOM 890 N N . LYS A 1 107 ? 11.483 -3.905 3.871 1.00 84.00 107 LYS A N 1
ATOM 891 C CA . LYS A 1 107 ? 12.033 -2.701 3.231 1.00 84.00 107 LYS A CA 1
ATOM 892 C C . LYS A 1 107 ? 11.411 -1.445 3.814 1.00 84.00 107 LYS A C 1
ATOM 894 O O . LYS A 1 107 ? 10.218 -1.402 4.082 1.00 84.00 107 LYS A O 1
ATOM 899 N N . TYR A 1 108 ? 12.223 -0.404 3.927 1.00 80.81 108 TYR A N 1
ATOM 900 C CA . TYR A 1 108 ? 11.800 0.917 4.380 1.00 80.81 108 TYR A CA 1
ATOM 901 C C . TYR A 1 108 ? 11.818 1.898 3.201 1.00 80.81 108 TYR A C 1
ATOM 903 O O . TYR A 1 108 ? 12.606 1.702 2.271 1.00 80.81 108 TYR A O 1
ATOM 911 N N . PRO A 1 109 ? 10.956 2.927 3.194 1.00 70.88 109 PRO A N 1
ATOM 912 C CA . PRO A 1 109 ? 10.984 3.978 2.187 1.00 70.88 109 PRO A CA 1
ATOM 913 C C . PRO A 1 109 ? 12.360 4.650 2.172 1.00 70.88 109 PRO A C 1
ATOM 915 O O . PRO A 1 109 ? 12.801 5.198 3.178 1.00 70.88 109 PRO A O 1
ATOM 918 N N . THR A 1 110 ? 13.042 4.617 1.030 1.00 66.25 110 THR A N 1
ATOM 919 C CA . THR A 1 110 ? 14.323 5.308 0.829 1.00 66.25 110 THR A CA 1
ATOM 920 C C . THR A 1 110 ? 14.254 6.140 -0.441 1.00 66.25 110 THR A C 1
ATOM 922 O O . THR A 1 110 ? 13.794 5.647 -1.472 1.00 66.25 110 THR A O 1
ATOM 925 N N . LEU A 1 111 ? 14.754 7.373 -0.388 1.00 63.03 111 LEU A N 1
ATOM 926 C CA . LEU A 1 111 ? 14.989 8.185 -1.579 1.00 63.03 111 LEU A CA 1
ATOM 927 C C . LEU A 1 111 ? 16.326 7.771 -2.196 1.00 63.03 111 LEU A C 1
ATOM 929 O O . LEU A 1 111 ? 17.358 7.822 -1.532 1.00 63.03 111 LEU A O 1
ATOM 933 N N . SER A 1 112 ? 16.316 7.375 -3.466 1.00 52.91 112 SER A N 1
ATOM 934 C CA . SER A 1 112 ? 17.535 7.209 -4.257 1.00 52.91 112 SER A CA 1
ATOM 935 C C . SER A 1 112 ? 17.644 8.353 -5.258 1.00 52.91 112 SER A C 1
ATOM 937 O O . SER A 1 112 ? 16.766 8.501 -6.108 1.00 52.91 112 SER A O 1
ATOM 939 N N . ALA A 1 113 ? 18.717 9.137 -5.188 1.00 52.94 113 ALA A N 1
ATOM 940 C CA . ALA A 1 113 ? 19.056 10.106 -6.222 1.00 52.94 113 ALA A CA 1
ATOM 941 C C . ALA A 1 113 ? 20.107 9.502 -7.158 1.00 52.94 113 ALA A C 1
ATOM 943 O O . ALA A 1 113 ? 21.074 8.893 -6.700 1.00 52.94 113 ALA A O 1
ATOM 944 N N . THR A 1 114 ? 19.937 9.684 -8.464 1.00 54.34 114 THR A N 1
ATOM 945 C CA . THR A 1 114 ? 20.952 9.317 -9.455 1.00 54.34 114 THR A CA 1
ATOM 946 C C . THR A 1 114 ? 21.658 10.588 -9.907 1.00 54.34 114 THR A C 1
ATOM 948 O O . THR A 1 114 ? 21.015 11.524 -10.376 1.00 54.34 114 THR A O 1
ATOM 951 N N . TYR A 1 115 ? 22.979 10.644 -9.739 1.00 48.16 115 TYR A N 1
ATOM 952 C CA . TYR A 1 115 ? 23.787 11.785 -10.164 1.00 48.16 115 TYR A CA 1
ATOM 953 C C . TYR A 1 115 ? 24.068 11.693 -11.670 1.00 48.16 115 TYR A C 1
ATOM 955 O O . TYR A 1 115 ? 24.720 10.757 -12.130 1.00 48.16 115 TYR A O 1
ATOM 963 N N . GLY A 1 116 ? 23.566 12.654 -12.446 1.00 54.28 116 GLY A N 1
ATOM 964 C CA . GLY A 1 116 ? 23.891 12.792 -13.864 1.00 54.28 116 GLY A CA 1
ATOM 965 C C . GLY A 1 116 ? 25.191 13.575 -14.039 1.00 54.28 116 GLY A C 1
ATOM 966 O O . GLY A 1 116 ? 25.245 14.752 -13.699 1.00 54.28 116 GLY A O 1
ATOM 967 N N . GLY A 1 117 ? 26.239 12.936 -14.564 1.00 57.31 117 GLY A N 1
ATOM 968 C CA . GLY A 1 117 ? 27.502 13.611 -14.881 1.00 57.31 117 GLY A CA 1
ATOM 969 C C . GLY A 1 117 ? 27.334 14.702 -15.949 1.00 57.31 117 GLY A C 1
ATOM 970 O O . GLY A 1 117 ? 26.603 14.521 -16.923 1.00 57.31 117 GLY A O 1
ATOM 971 N N . SER A 1 118 ? 28.042 15.819 -15.779 1.00 56.12 118 SER A N 1
ATOM 972 C CA . SER A 1 118 ? 27.943 17.062 -16.562 1.00 56.12 118 SER A CA 1
ATOM 973 C C . SER A 1 118 ? 28.700 17.046 -17.899 1.00 56.12 118 SER A C 1
ATOM 975 O O . SER A 1 118 ? 29.299 18.050 -18.283 1.00 56.12 118 SER A O 1
ATOM 977 N N . LYS A 1 119 ? 28.744 15.910 -18.603 1.00 70.06 119 LYS A N 1
ATOM 978 C CA . LYS A 1 119 ? 29.412 15.849 -19.912 1.00 70.06 119 LYS A CA 1
ATOM 979 C C . LYS A 1 119 ? 28.450 16.356 -20.989 1.00 70.06 119 LYS A C 1
ATOM 981 O O . LYS A 1 119 ? 27.365 15.798 -21.142 1.00 70.06 119 LYS A O 1
ATOM 986 N N . GLU A 1 120 ? 28.831 17.410 -21.710 1.00 79.19 120 GLU A N 1
ATOM 987 C CA . GLU A 1 120 ? 28.090 17.862 -22.891 1.00 79.19 120 GLU A CA 1
ATOM 988 C C . GLU A 1 120 ? 28.148 16.770 -23.963 1.00 79.19 120 GLU A C 1
ATOM 990 O O . GLU A 1 120 ? 29.212 16.453 -24.490 1.00 79.19 120 GLU A O 1
ATOM 995 N N . LEU A 1 121 ? 26.995 16.159 -24.229 1.00 81.44 121 LEU A N 1
ATOM 996 C CA . LEU A 1 121 ? 26.804 15.178 -25.293 1.00 81.44 121 LEU A CA 1
ATOM 997 C C . LEU A 1 121 ? 26.319 15.889 -26.560 1.00 81.44 121 LEU A C 1
ATOM 999 O O . LEU A 1 121 ? 25.502 16.816 -26.480 1.00 81.44 121 LEU A O 1
ATOM 1003 N N . SER A 1 122 ? 26.765 15.422 -27.723 1.00 86.38 122 SER A N 1
ATOM 1004 C CA . SER A 1 122 ? 26.168 15.784 -29.011 1.00 86.38 122 SER A CA 1
ATOM 1005 C C . SER A 1 122 ? 24.712 15.301 -29.109 1.00 86.38 122 SER A C 1
ATOM 1007 O O . SER A 1 122 ? 24.260 14.471 -28.320 1.00 86.38 122 SER A O 1
ATOM 1009 N N . GLU A 1 123 ? 23.943 15.820 -30.070 1.00 84.56 123 GLU A N 1
ATOM 1010 C CA . GLU A 1 123 ? 22.535 15.420 -30.246 1.00 84.56 123 GLU A CA 1
ATOM 1011 C C . GLU A 1 123 ? 22.368 13.924 -30.540 1.00 84.56 123 GLU A C 1
ATOM 1013 O O . GLU A 1 123 ? 21.475 13.288 -29.983 1.00 84.56 123 GLU A O 1
ATOM 1018 N N . ASP A 1 124 ? 23.245 13.349 -31.364 1.00 86.00 124 ASP A N 1
ATOM 1019 C CA . ASP A 1 124 ? 23.199 11.922 -31.685 1.00 86.00 124 ASP A CA 1
ATOM 1020 C C . ASP A 1 124 ? 23.594 11.060 -30.467 1.00 86.00 124 ASP A C 1
ATOM 1022 O O . ASP A 1 124 ? 22.952 10.042 -30.219 1.00 86.00 124 ASP A O 1
ATOM 1026 N N . GLU A 1 125 ? 24.565 11.490 -29.648 1.00 87.88 125 GLU A N 1
ATOM 1027 C CA . GLU A 1 125 ? 24.928 10.798 -28.396 1.00 87.88 125 GLU A CA 1
ATOM 1028 C C . GLU A 1 125 ? 23.824 10.887 -27.331 1.00 87.88 125 GLU A C 1
ATOM 1030 O O . GLU A 1 125 ? 23.619 9.942 -26.569 1.00 87.88 125 GLU A O 1
ATOM 1035 N N . LYS A 1 126 ? 23.089 12.007 -27.268 1.00 86.94 126 LYS A N 1
ATOM 1036 C CA . LYS A 1 126 ? 21.895 12.123 -26.412 1.00 86.94 126 LYS A CA 1
ATOM 1037 C C . LYS A 1 126 ? 20.825 11.127 -26.844 1.00 86.94 126 LYS A C 1
ATOM 1039 O O . LYS A 1 126 ? 20.240 10.466 -25.993 1.00 86.94 126 LYS A O 1
ATOM 1044 N N . LEU A 1 127 ? 20.601 11.005 -28.152 1.00 89.19 127 LEU A N 1
ATOM 1045 C CA . LEU A 1 127 ? 19.603 10.096 -28.701 1.00 89.19 127 LEU A CA 1
ATOM 1046 C C . LEU A 1 127 ? 19.955 8.626 -28.430 1.00 89.19 127 LEU A C 1
ATOM 1048 O O . LEU A 1 127 ? 19.083 7.862 -28.025 1.00 89.19 127 LEU A O 1
ATOM 1052 N N . ASP A 1 128 ? 21.225 8.245 -28.588 1.00 90.56 128 ASP A N 1
ATOM 1053 C CA . ASP A 1 128 ? 21.697 6.894 -28.254 1.00 90.56 128 ASP A CA 1
ATOM 1054 C C . ASP A 1 128 ? 21.533 6.594 -26.761 1.00 90.56 128 ASP A C 1
ATOM 1056 O O . ASP A 1 128 ? 20.997 5.548 -26.389 1.00 90.56 128 ASP A O 1
ATOM 1060 N N . LYS A 1 129 ? 21.898 7.550 -25.901 1.00 90.56 129 LYS A N 1
ATOM 1061 C CA . LYS A 1 129 ? 21.718 7.427 -24.453 1.00 90.56 129 LYS A CA 1
ATOM 1062 C C . LYS A 1 129 ? 20.247 7.268 -24.062 1.00 90.56 129 LYS A C 1
ATOM 1064 O O . LYS A 1 129 ? 19.929 6.436 -23.216 1.00 90.56 129 LYS A O 1
ATOM 1069 N N . ASP A 1 130 ? 19.342 8.034 -24.667 1.00 90.38 130 ASP A N 1
ATOM 1070 C CA . ASP A 1 130 ? 17.904 7.926 -24.398 1.00 90.38 130 ASP A CA 1
ATOM 1071 C C . ASP A 1 130 ? 17.347 6.564 -24.831 1.00 90.38 130 ASP A C 1
ATOM 1073 O O . ASP A 1 130 ? 16.523 5.980 -24.122 1.00 90.38 130 ASP A O 1
ATOM 1077 N N . ILE A 1 131 ? 17.811 6.027 -25.964 1.00 93.88 131 ILE A N 1
ATOM 1078 C CA . ILE A 1 131 ? 17.456 4.678 -26.423 1.00 93.88 131 ILE A CA 1
ATOM 1079 C C . ILE A 1 131 ? 17.930 3.627 -25.412 1.00 93.88 131 ILE A C 1
ATOM 1081 O O . ILE A 1 131 ? 17.135 2.772 -25.013 1.00 93.88 131 ILE A O 1
ATOM 1085 N N . GLU A 1 132 ? 19.188 3.692 -24.965 1.00 94.81 132 GLU A N 1
ATOM 1086 C CA . GLU A 1 132 ? 19.743 2.766 -23.968 1.00 94.81 132 GLU A CA 1
ATOM 1087 C C . GLU A 1 132 ? 18.972 2.826 -22.643 1.00 94.81 132 GLU A C 1
ATOM 1089 O O . GLU A 1 132 ? 18.480 1.801 -22.168 1.00 94.81 132 GLU A O 1
ATOM 1094 N N . LEU A 1 133 ? 18.760 4.026 -22.095 1.00 92.88 133 LEU A N 1
ATOM 1095 C CA . LEU A 1 133 ? 18.007 4.225 -20.851 1.00 92.88 133 LEU A CA 1
ATOM 1096 C C . LEU A 1 133 ? 16.558 3.734 -20.962 1.00 92.88 133 LEU A C 1
ATOM 1098 O O . LEU A 1 133 ? 16.004 3.180 -20.004 1.00 92.88 133 LEU A O 1
ATOM 1102 N N . THR A 1 134 ? 15.928 3.917 -22.125 1.00 94.19 134 THR A N 1
ATOM 1103 C CA . THR A 1 134 ? 14.564 3.429 -22.362 1.00 94.19 134 THR A CA 1
ATOM 1104 C C . THR A 1 134 ? 14.541 1.899 -22.407 1.00 94.19 134 THR A C 1
ATOM 1106 O O . THR A 1 134 ? 13.683 1.291 -21.765 1.00 94.19 134 THR A O 1
ATOM 1109 N N . LYS A 1 135 ? 15.512 1.255 -23.073 1.00 95.88 135 LYS A N 1
ATOM 1110 C CA . LYS A 1 135 ? 15.657 -0.215 -23.091 1.00 95.88 135 LYS A CA 1
ATOM 1111 C C . LYS A 1 135 ? 15.873 -0.782 -21.687 1.00 95.88 135 LYS A C 1
ATOM 1113 O O . LYS A 1 135 ? 15.180 -1.723 -21.299 1.00 95.88 135 LYS A O 1
ATOM 1118 N N . GLU A 1 136 ? 16.769 -0.188 -20.900 1.00 95.62 136 GLU A N 1
ATOM 1119 C CA . GLU A 1 136 ? 16.998 -0.579 -19.501 1.00 95.62 136 GLU A CA 1
ATOM 1120 C C . GLU A 1 136 ? 15.724 -0.442 -18.656 1.00 95.62 136 GLU A C 1
ATOM 1122 O O . GLU A 1 136 ? 15.381 -1.337 -17.876 1.00 95.62 136 GLU A O 1
ATOM 1127 N N . SER A 1 137 ? 14.978 0.648 -18.851 1.00 93.50 137 SER A N 1
ATOM 1128 C CA . SER A 1 137 ? 13.710 0.890 -18.157 1.00 93.50 137 SER A CA 1
ATOM 1129 C C . SER A 1 137 ? 12.648 -0.154 -18.510 1.00 93.50 137 SER A C 1
ATOM 1131 O O . SER A 1 137 ? 11.948 -0.633 -17.615 1.00 93.50 137 SER A O 1
ATOM 1133 N N . ILE A 1 138 ? 12.555 -0.559 -19.783 1.00 95.50 138 ILE A N 1
ATOM 1134 C CA . ILE A 1 138 ? 11.656 -1.633 -20.233 1.00 95.50 138 ILE A CA 1
ATOM 1135 C C . ILE A 1 138 ? 12.038 -2.961 -19.576 1.00 95.50 138 ILE A C 1
ATOM 1137 O O . ILE A 1 138 ? 11.165 -3.636 -19.031 1.00 95.50 138 ILE A O 1
ATOM 1141 N N . ILE A 1 139 ? 13.323 -3.334 -19.584 1.00 96.00 139 ILE A N 1
ATOM 1142 C CA . ILE A 1 139 ? 13.806 -4.579 -18.959 1.00 96.00 139 ILE A CA 1
ATOM 1143 C C . ILE A 1 139 ? 13.456 -4.593 -17.469 1.00 96.00 139 ILE A C 1
ATOM 1145 O O . ILE A 1 139 ? 12.892 -5.568 -16.968 1.00 96.00 139 ILE A O 1
ATOM 1149 N N . LYS A 1 140 ? 13.726 -3.487 -16.767 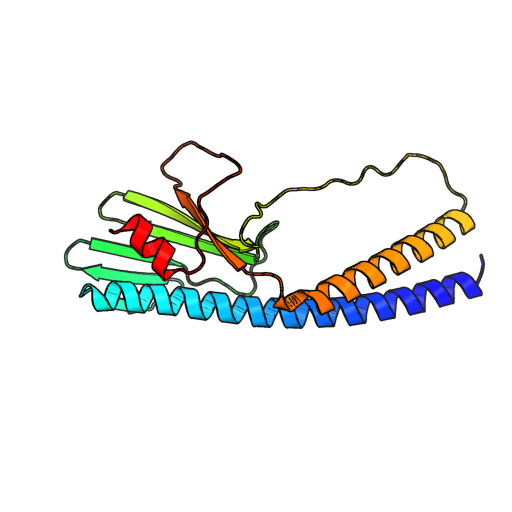1.00 93.69 140 LYS A N 1
ATOM 1150 C CA . LYS A 1 140 ? 13.388 -3.344 -15.350 1.00 93.69 140 LYS A CA 1
ATOM 1151 C C . LYS A 1 140 ? 11.884 -3.476 -15.111 1.00 93.69 140 LYS A C 1
ATOM 1153 O O . LYS A 1 140 ? 11.486 -4.182 -14.192 1.00 93.69 140 LYS A O 1
ATOM 1158 N N . LYS A 1 141 ? 11.043 -2.853 -15.945 1.00 93.31 141 LYS A N 1
ATOM 1159 C CA . LYS A 1 141 ? 9.582 -2.945 -15.811 1.00 93.31 141 LYS A CA 1
ATOM 1160 C C . LYS A 1 141 ? 9.024 -4.328 -16.117 1.00 93.31 141 LYS A C 1
ATOM 1162 O O . LYS A 1 141 ? 8.136 -4.770 -15.397 1.00 93.31 141 LYS A O 1
ATOM 1167 N N . LYS A 1 142 ? 9.553 -5.027 -17.122 1.00 95.50 142 LYS A N 1
ATOM 1168 C CA . LYS A 1 142 ? 9.200 -6.429 -17.393 1.00 95.50 142 LYS A CA 1
ATOM 1169 C C . LYS A 1 142 ? 9.494 -7.299 -16.175 1.00 95.50 142 LYS A C 1
ATOM 1171 O O . LYS A 1 142 ? 8.596 -7.979 -15.692 1.00 95.50 142 LYS A O 1
ATOM 1176 N N . LYS A 1 143 ? 10.699 -7.168 -15.615 1.00 94.25 143 LYS A N 1
ATOM 1177 C CA . LYS A 1 143 ? 11.097 -7.871 -14.395 1.00 94.25 143 LYS A CA 1
ATOM 1178 C C . LYS A 1 143 ? 10.200 -7.528 -13.200 1.00 94.25 143 LYS A C 1
ATOM 1180 O O . LYS A 1 143 ? 9.741 -8.429 -12.511 1.00 94.25 143 LYS A O 1
ATOM 1185 N N . ASP A 1 144 ? 9.897 -6.246 -12.982 1.00 91.19 144 ASP A N 1
ATOM 1186 C CA . ASP A 1 144 ? 8.999 -5.806 -11.904 1.00 91.19 144 ASP A CA 1
ATOM 1187 C C . ASP A 1 144 ? 7.587 -6.420 -12.030 1.00 91.19 144 ASP A C 1
ATOM 1189 O O . ASP A 1 144 ? 6.932 -6.655 -11.014 1.00 91.19 144 ASP A O 1
ATOM 1193 N N . ILE A 1 145 ? 7.106 -6.659 -13.259 1.00 93.69 145 ILE A N 1
ATOM 1194 C CA . ILE A 1 145 ? 5.820 -7.321 -13.535 1.00 93.69 145 ILE A CA 1
ATOM 1195 C C . ILE A 1 145 ? 5.917 -8.833 -13.302 1.00 93.69 145 ILE A C 1
ATOM 1197 O O . ILE A 1 145 ? 5.024 -9.403 -12.686 1.00 93.69 145 ILE A O 1
ATOM 1201 N N . GLU A 1 146 ? 6.978 -9.486 -13.776 1.00 93.62 146 GLU A N 1
ATOM 1202 C CA . GLU A 1 146 ? 7.199 -10.928 -13.579 1.00 93.62 146 GLU A CA 1
ATOM 1203 C C . GLU A 1 146 ? 7.346 -11.289 -12.097 1.00 93.62 146 GLU A C 1
ATOM 1205 O O . GLU A 1 146 ? 6.796 -12.281 -11.626 1.00 93.62 146 GLU A O 1
ATOM 1210 N N . GLU A 1 147 ? 8.053 -10.454 -11.339 1.00 91.00 147 GLU A N 1
ATOM 1211 C CA . GLU A 1 147 ? 8.280 -10.641 -9.908 1.00 91.00 147 GLU A CA 1
ATOM 1212 C C . GLU A 1 147 ? 7.144 -10.062 -9.050 1.00 91.00 147 GLU A C 1
ATOM 1214 O O . GLU A 1 147 ? 7.232 -10.106 -7.819 1.00 91.00 147 GLU A O 1
ATOM 1219 N N . PHE A 1 148 ? 6.081 -9.517 -9.654 1.00 88.56 148 PHE A N 1
ATOM 1220 C CA . PHE A 1 148 ? 5.076 -8.724 -8.944 1.00 88.56 148 PHE A CA 1
ATOM 1221 C C . PHE A 1 148 ? 4.470 -9.475 -7.750 1.00 88.56 148 PHE A C 1
ATOM 1223 O O . PHE A 1 148 ? 4.460 -8.939 -6.637 1.00 88.56 148 PHE A O 1
ATOM 1230 N N . ASP A 1 149 ? 4.067 -10.731 -7.953 1.00 86.88 149 ASP A N 1
ATOM 1231 C CA . ASP A 1 149 ? 3.429 -11.578 -6.934 1.00 86.88 149 ASP A CA 1
ATOM 1232 C C . ASP A 1 149 ? 4.408 -12.138 -5.894 1.00 86.88 149 ASP A C 1
ATOM 1234 O O . ASP A 1 149 ? 4.005 -12.593 -4.824 1.00 86.88 149 ASP A O 1
ATOM 1238 N N . THR A 1 150 ? 5.714 -12.069 -6.159 1.00 88.38 150 THR A N 1
ATOM 1239 C CA . THR A 1 150 ? 6.740 -12.491 -5.189 1.00 88.38 150 THR A CA 1
ATOM 1240 C C . THR A 1 150 ? 6.941 -11.451 -4.085 1.00 88.38 150 THR A C 1
ATOM 1242 O O . THR A 1 150 ? 7.417 -11.761 -2.988 1.00 88.38 150 THR A O 1
ATOM 1245 N N . VAL A 1 151 ? 6.564 -10.197 -4.354 1.00 85.69 151 VAL A N 1
ATOM 1246 C CA . VAL A 1 151 ? 6.715 -9.085 -3.420 1.00 85.69 151 VAL A CA 1
ATOM 1247 C C . VAL A 1 151 ? 5.608 -9.131 -2.374 1.00 85.69 151 VAL A C 1
ATOM 1249 O O . VAL A 1 151 ? 4.471 -8.739 -2.630 1.00 85.69 151 VAL A O 1
ATOM 1252 N N . LYS A 1 152 ? 5.970 -9.516 -1.149 1.00 90.25 152 LYS A N 1
ATOM 1253 C CA . LYS A 1 152 ? 5.078 -9.427 0.010 1.00 90.25 152 LYS A CA 1
ATOM 1254 C C . LYS A 1 152 ? 4.981 -7.989 0.515 1.00 90.25 152 LYS A C 1
ATOM 1256 O O . LYS A 1 152 ? 6.003 -7.350 0.785 1.00 90.25 152 LYS A O 1
ATOM 1261 N N . LEU A 1 153 ? 3.756 -7.490 0.664 1.00 91.25 153 LEU A N 1
ATOM 1262 C CA . LEU A 1 153 ? 3.490 -6.242 1.378 1.00 91.25 153 LEU A CA 1
ATOM 1263 C C . LEU A 1 153 ? 3.147 -6.528 2.842 1.00 91.25 153 LEU A C 1
ATOM 1265 O O . LEU A 1 153 ? 2.690 -7.620 3.181 1.00 91.25 153 LEU A O 1
ATOM 1269 N N . GLY A 1 154 ? 3.371 -5.531 3.688 1.00 92.94 154 GLY A N 1
ATOM 1270 C CA . GLY A 1 154 ? 3.013 -5.527 5.098 1.00 92.94 154 GLY A CA 1
ATOM 1271 C C . GLY A 1 154 ? 2.721 -4.113 5.590 1.00 92.94 154 GLY A C 1
ATOM 1272 O O . GLY A 1 154 ? 2.732 -3.153 4.817 1.00 92.94 154 GLY A O 1
ATOM 1273 N N . TYR A 1 155 ? 2.464 -4.008 6.888 1.00 93.50 155 TYR A N 1
ATOM 1274 C CA . TYR A 1 155 ? 2.054 -2.781 7.558 1.00 93.50 155 TYR A CA 1
ATOM 1275 C C . TYR A 1 155 ? 3.160 -2.311 8.498 1.00 93.50 155 TYR A C 1
ATOM 1277 O O . TYR A 1 155 ? 3.486 -2.998 9.461 1.00 93.50 155 TYR A O 1
ATOM 1285 N N . GLY A 1 156 ? 3.752 -1.157 8.214 1.00 92.81 156 GLY A N 1
ATOM 1286 C CA . GLY A 1 156 ? 4.662 -0.460 9.115 1.00 92.81 156 GLY A CA 1
ATOM 1287 C C . GLY A 1 156 ? 3.905 0.365 10.146 1.00 92.81 156 GLY A C 1
ATOM 1288 O O . GLY A 1 156 ? 2.926 1.007 9.780 1.00 92.81 156 GLY A O 1
ATOM 1289 N N . LEU A 1 157 ? 4.355 0.381 11.400 1.00 92.69 157 LEU A N 1
ATOM 1290 C CA . LEU A 1 157 ? 3.721 1.142 12.479 1.00 92.69 157 LEU A CA 1
ATOM 1291 C C . LEU A 1 157 ? 4.651 2.238 13.006 1.00 92.69 157 LEU A C 1
ATOM 1293 O O . LEU A 1 157 ? 5.689 1.947 13.592 1.00 92.69 157 LEU A O 1
ATOM 1297 N N . ILE A 1 158 ? 4.246 3.496 12.854 1.00 90.94 158 ILE A N 1
ATOM 1298 C CA . ILE A 1 158 ? 4.931 4.653 13.435 1.00 90.94 158 ILE A CA 1
ATOM 1299 C C . ILE A 1 158 ? 4.079 5.192 14.583 1.00 90.94 158 ILE A C 1
ATOM 1301 O O . ILE A 1 158 ? 2.926 5.569 14.374 1.00 90.94 158 ILE A O 1
ATOM 1305 N N . ASN A 1 159 ? 4.648 5.248 15.786 1.00 90.19 159 ASN A N 1
ATOM 1306 C CA . ASN A 1 159 ? 4.030 5.903 16.936 1.00 90.19 159 ASN A CA 1
ATOM 1307 C C . ASN A 1 159 ? 4.356 7.402 16.902 1.00 90.19 159 ASN A C 1
ATOM 1309 O O . ASN A 1 159 ? 5.483 7.797 17.181 1.00 90.19 159 ASN A O 1
ATOM 1313 N N . GLU A 1 160 ? 3.381 8.248 16.569 1.00 88.62 160 GLU A N 1
ATOM 1314 C CA . GLU A 1 160 ? 3.603 9.697 16.450 1.00 88.62 160 GLU A CA 1
ATOM 1315 C C . GLU A 1 160 ? 3.773 10.395 17.807 1.00 88.62 160 GLU A C 1
ATOM 1317 O O . GLU A 1 160 ? 4.152 11.565 17.863 1.00 88.62 160 GLU A O 1
ATOM 1322 N N . ASN A 1 161 ? 3.487 9.704 18.914 1.00 86.44 161 ASN A N 1
ATOM 1323 C CA . ASN A 1 161 ? 3.755 10.222 20.253 1.00 86.44 161 ASN A CA 1
ATOM 1324 C C . ASN A 1 161 ? 5.232 10.095 20.645 1.00 86.44 161 ASN A C 1
ATOM 1326 O O . ASN A 1 161 ? 5.671 10.789 21.562 1.00 86.44 161 ASN A O 1
ATOM 1330 N N . GLU A 1 162 ? 5.991 9.223 19.982 1.00 82.69 162 GLU A N 1
ATOM 1331 C CA . GLU A 1 162 ? 7.419 9.045 20.222 1.00 82.69 162 GLU A CA 1
ATOM 1332 C C . GLU A 1 162 ? 8.213 9.941 19.264 1.00 82.69 162 GLU A C 1
ATOM 1334 O O . GLU A 1 162 ? 8.015 9.919 18.054 1.00 82.69 162 GLU A O 1
ATOM 1339 N N . GLN A 1 163 ? 9.140 10.745 19.794 1.00 61.91 163 GLN A N 1
ATOM 1340 C CA . GLN A 1 163 ? 9.977 11.644 18.980 1.00 61.91 163 GLN A CA 1
ATOM 1341 C C . GLN A 1 163 ? 11.016 10.909 18.111 1.00 61.91 163 GLN A C 1
ATOM 1343 O O . GLN A 1 163 ? 11.770 11.557 17.381 1.00 61.91 163 GLN A O 1
ATOM 1348 N N . ASN A 1 164 ? 11.066 9.574 18.156 1.00 54.41 164 ASN A N 1
ATOM 1349 C CA . ASN A 1 164 ? 11.980 8.793 17.334 1.00 54.41 164 ASN A CA 1
ATOM 1350 C C . ASN A 1 164 ? 11.450 8.682 15.903 1.00 54.41 164 ASN A C 1
ATOM 1352 O O . ASN A 1 164 ? 10.657 7.816 15.550 1.00 54.41 164 ASN A O 1
ATOM 1356 N N . THR A 1 165 ? 11.963 9.578 15.067 1.00 55.00 165 THR A N 1
ATOM 1357 C CA . THR A 1 165 ? 11.827 9.594 13.607 1.00 55.00 165 THR A CA 1
ATOM 1358 C C . THR A 1 165 ? 12.808 8.627 12.939 1.00 55.00 165 THR A C 1
ATOM 1360 O O . THR A 1 165 ? 13.318 8.899 11.850 1.00 55.00 165 THR A O 1
ATOM 1363 N N . ASP A 1 166 ? 13.110 7.496 13.584 1.00 55.66 166 ASP A N 1
ATOM 1364 C CA . ASP A 1 166 ? 13.980 6.503 12.973 1.00 55.66 166 ASP A CA 1
ATOM 1365 C C . ASP A 1 166 ? 13.337 6.000 11.677 1.00 55.66 166 ASP A C 1
ATOM 1367 O O . ASP A 1 166 ? 12.158 5.651 11.612 1.00 55.66 166 ASP A O 1
ATOM 1371 N N . SER A 1 167 ? 14.144 5.940 10.617 1.00 64.31 167 SER A N 1
ATOM 1372 C CA . SER A 1 167 ? 13.738 5.430 9.296 1.00 64.31 167 SER A CA 1
ATOM 1373 C C . SER A 1 167 ? 13.283 3.961 9.313 1.00 64.31 167 SER A C 1
ATOM 1375 O O . SER A 1 167 ? 12.826 3.443 8.293 1.00 64.31 167 SER A O 1
ATOM 1377 N N . LYS A 1 168 ? 13.418 3.290 10.463 1.00 76.25 168 LYS A N 1
ATOM 1378 C CA . LYS A 1 168 ? 13.030 1.906 10.705 1.00 76.25 168 LYS A CA 1
ATOM 1379 C C . LYS A 1 168 ? 11.931 1.860 11.758 1.00 76.25 168 LYS A C 1
ATOM 1381 O O . LYS A 1 168 ? 12.115 2.302 12.883 1.00 76.25 168 LYS A O 1
ATOM 1386 N N . TYR A 1 169 ? 10.818 1.258 11.378 1.00 85.56 169 TYR A N 1
ATOM 1387 C CA . TYR A 1 169 ? 9.654 1.015 12.221 1.00 85.56 169 TYR A CA 1
ATOM 1388 C C . TYR A 1 169 ? 9.312 -0.479 12.218 1.00 85.56 169 TYR A C 1
ATOM 1390 O O . TYR A 1 169 ? 9.639 -1.175 11.252 1.00 85.56 169 TYR A O 1
ATOM 1398 N N . PRO A 1 170 ? 8.651 -1.008 13.260 1.00 91.56 170 PRO A N 1
ATOM 1399 C CA . PRO A 1 170 ? 8.171 -2.383 13.227 1.00 91.56 170 PRO A CA 1
ATOM 1400 C C . PRO A 1 170 ? 7.215 -2.588 12.046 1.00 91.56 170 PRO A C 1
ATOM 1402 O O . PRO A 1 170 ? 6.424 -1.705 11.702 1.00 91.56 170 PRO A O 1
ATOM 1405 N N . GLN A 1 171 ? 7.311 -3.758 11.416 1.00 94.25 171 GLN A N 1
ATOM 1406 C CA . GLN A 1 171 ? 6.454 -4.169 10.310 1.00 94.25 171 GLN A CA 1
ATOM 1407 C C . GLN A 1 171 ? 5.721 -5.462 10.641 1.00 94.25 171 GLN A C 1
ATOM 1409 O O . GLN A 1 171 ? 6.275 -6.363 11.270 1.00 94.25 171 GLN A O 1
ATOM 1414 N N . PHE A 1 172 ? 4.495 -5.567 10.142 1.00 95.38 172 PHE A N 1
ATOM 1415 C CA . PHE A 1 172 ? 3.592 -6.678 10.399 1.00 95.38 172 PHE A CA 1
ATOM 1416 C C . PHE A 1 172 ? 3.057 -7.247 9.088 1.00 95.38 172 PHE A C 1
ATOM 1418 O O . PHE A 1 172 ? 2.792 -6.518 8.134 1.00 95.38 172 PHE A O 1
ATOM 1425 N N . GLU A 1 173 ? 2.871 -8.563 9.040 1.00 94.19 173 GLU A N 1
ATOM 1426 C CA . GLU A 1 173 ? 2.334 -9.250 7.855 1.00 94.19 173 GLU A CA 1
ATOM 1427 C C . GLU A 1 173 ? 0.832 -9.005 7.649 1.00 94.19 173 GLU A C 1
ATOM 1429 O O . GLU A 1 173 ? 0.328 -9.187 6.546 1.00 94.19 173 GLU A O 1
ATOM 1434 N N . SER A 1 174 ? 0.113 -8.605 8.701 1.00 94.25 174 SER A N 1
ATOM 1435 C CA . SER A 1 174 ? -1.319 -8.312 8.652 1.00 94.25 174 SER A CA 1
ATOM 1436 C C . SER A 1 174 ? -1.688 -7.168 9.586 1.00 94.25 174 SER A C 1
ATOM 1438 O O . SER A 1 174 ? -1.000 -6.914 10.581 1.00 94.25 174 SER A O 1
ATOM 1440 N N . MET A 1 175 ? -2.807 -6.506 9.283 1.00 95.69 175 MET A N 1
ATOM 1441 C CA . MET A 1 175 ? -3.364 -5.471 10.149 1.00 95.69 175 MET A CA 1
ATOM 1442 C C . MET A 1 175 ? -3.792 -6.075 11.490 1.00 95.69 175 MET A C 1
ATOM 1444 O O . MET A 1 175 ? -3.556 -5.474 12.531 1.00 95.69 175 MET A O 1
ATOM 1448 N N . LYS A 1 176 ? -4.316 -7.308 11.498 1.00 95.81 176 LYS A N 1
ATOM 1449 C CA . LYS A 1 176 ? -4.590 -8.040 12.741 1.00 95.81 176 LYS A CA 1
ATOM 1450 C C . LYS A 1 176 ? -3.368 -8.124 13.671 1.00 95.81 176 LYS A C 1
ATOM 1452 O O . LYS A 1 176 ? -3.480 -7.721 14.823 1.00 95.81 176 LYS A O 1
ATOM 1457 N N . LYS A 1 177 ? -2.208 -8.584 13.176 1.00 96.50 177 LYS A N 1
ATOM 1458 C CA . LYS A 1 177 ? -0.974 -8.690 13.985 1.00 96.50 177 LYS A CA 1
ATOM 1459 C C . LYS A 1 177 ? -0.506 -7.326 14.502 1.00 96.50 177 LYS A C 1
ATOM 1461 O O . LYS A 1 177 ? -0.002 -7.225 15.615 1.00 96.50 177 LYS A O 1
ATOM 1466 N N . LEU A 1 178 ? -0.670 -6.283 13.688 1.00 96.62 178 LEU A N 1
ATOM 1467 C CA . LEU A 1 178 ? -0.372 -4.909 14.088 1.00 96.62 178 LEU A CA 1
ATOM 1468 C C . LEU A 1 178 ? -1.287 -4.458 15.236 1.00 96.62 178 LEU A C 1
ATOM 1470 O O . LEU A 1 178 ? -0.810 -3.883 16.207 1.00 96.62 178 LEU A O 1
ATOM 1474 N N . LEU A 1 179 ? -2.591 -4.725 15.150 1.00 96.06 179 LEU A N 1
ATOM 1475 C CA . LEU A 1 179 ? -3.553 -4.353 16.190 1.00 96.06 179 LEU A CA 1
ATOM 1476 C C . LEU A 1 179 ? -3.343 -5.148 17.483 1.00 96.06 179 LEU A C 1
ATOM 1478 O O . LEU A 1 179 ? -3.425 -4.564 18.561 1.00 96.06 179 LEU A O 1
ATOM 1482 N N . GLU A 1 180 ? -3.024 -6.441 17.385 1.00 95.75 180 GLU A N 1
ATOM 1483 C CA . GLU A 1 180 ? -2.603 -7.261 18.529 1.00 95.75 180 GLU A CA 1
ATOM 1484 C C . GLU A 1 180 ? -1.399 -6.615 19.225 1.00 95.75 180 GLU A C 1
ATOM 1486 O O . GLU A 1 180 ? -1.458 -6.369 20.419 1.00 95.75 180 GLU A O 1
ATOM 1491 N N . ASN A 1 181 ? -0.371 -6.196 18.481 1.00 94.81 181 ASN A N 1
ATOM 1492 C CA . ASN A 1 181 ? 0.794 -5.526 19.066 1.00 94.81 181 ASN A CA 1
ATOM 1493 C C . ASN A 1 181 ? 0.478 -4.209 19.805 1.00 94.81 181 ASN A C 1
ATOM 1495 O O . ASN A 1 181 ? 1.220 -3.828 20.707 1.00 94.81 181 ASN A O 1
ATOM 1499 N N . ILE A 1 182 ? -0.582 -3.494 19.419 1.00 92.44 182 ILE A N 1
ATOM 1500 C CA . ILE A 1 182 ? -0.950 -2.215 20.047 1.00 92.44 182 ILE A CA 1
ATOM 1501 C C . ILE A 1 182 ? -1.831 -2.419 21.287 1.00 92.44 182 ILE A C 1
ATOM 1503 O O . ILE A 1 182 ? -1.781 -1.601 22.208 1.00 92.44 182 ILE A O 1
ATOM 1507 N N . PHE A 1 183 ? -2.674 -3.456 21.298 1.00 92.12 183 PHE A N 1
ATOM 1508 C CA . PHE A 1 183 ? -3.768 -3.598 22.266 1.00 92.12 183 PHE A CA 1
ATOM 1509 C C . PHE A 1 183 ? -3.735 -4.892 23.098 1.00 92.12 183 PHE A C 1
ATOM 1511 O O . PHE A 1 183 ? -4.638 -5.078 23.920 1.00 92.12 183 PHE A O 1
ATOM 1518 N N . GLU A 1 184 ? -2.747 -5.768 22.902 1.00 87.12 184 GLU A N 1
ATOM 1519 C CA . GLU A 1 184 ? -2.494 -6.989 23.690 1.00 87.12 184 GLU A CA 1
ATOM 1520 C C . GLU A 1 184 ? -1.072 -6.997 24.263 1.00 87.12 184 GLU A C 1
ATOM 1522 O O . GLU A 1 184 ? -0.951 -7.338 25.461 1.00 87.12 184 GLU A O 1
#

Secondary structure (DSSP, 8-state):
--HHHHHHHHHHHHHHHHHHHHHHHHHHHHHHHHHHHHHHHHHHHHHHTTPEEEE-SSEEEEEETTEEEEEEPP-TT---TTSSEEEEEEETTTTEEEEEEEEETT------PPP-------HHHHHHHHHHHHHHHHHHHHHHHHTGGG--EEEEEEETTS----S---EESSHHHHHHHHH-